Protein AF-A0A5S9NGP2-F1 (afdb_monomer_lite)

Secondary structure (DSSP, 8-state):
-HHHHHHHHTT-TT--EEEEE--EEEESSS-EEEE--EEEEES-TTS--TTHHHHHHHHHHHHHHHHHHHHTTTT-TT--------EEEEETTEEEEEPPPP-SS--TTTTT----BT---GGG-----EEEEE--HHHHHHHHTTSTT-GGGS-HHHHHHHHHHHHHT-BTTB-EEEEE--HHHHHHHHHH-TT--HHHHHHHHHHHHHHHHHHHHHHH-EE--TT----SEEEEEEEEEEETBGGG-EEEEEEEETTEEEEEEEEEE--HHHHHHHHHHHHHHHT---EEEEEEEEEE--

Foldseek 3Di:
DVVVLVVVVVPDPPDQWDWDWDWAWADLPPDTDTDTDIDIGGNHPPDDPPCSVVVVVVSVVVVVVVVVCVVVCVVDPPPDDDHDAWDWDDDPNDIDTDAGDDDDDPDPVVPPARAFPPDDPLVRQPQQEAEDEDEDPVQLVVVCVVQVPDPCSPDPVSVVVVVVVQQVPAALRYGYFYAYDHPVQLVVQCVVPVVDDHCRSVRVSRVVVLVVQLVLQLVQEEEDDPPDDDDQKAKEKEWEAAHRHQQQIFMWIFIDHRHDTHTRDGRDRAGDSSRSSSRSRVCNRVVHRYYYYYYDCPRHDD

pLDDT: mean 88.54, std 9.36, range [57.03, 98.5]

Structure (mmCIF, N/CA/C/O backbone):
data_AF-A0A5S9NGP2-F1
#
_entry.id   AF-A0A5S9NGP2-F1
#
loop_
_atom_site.group_PDB
_atom_site.id
_atom_site.type_symbol
_atom_site.label_atom_id
_atom_site.label_alt_id
_atom_site.label_comp_id
_atom_site.label_asym_id
_atom_site.label_entity_id
_atom_site.label_seq_id
_atom_site.pdbx_PDB_ins_code
_atom_site.Cartn_x
_atom_site.Cartn_y
_atom_site.Cartn_z
_atom_site.occupancy
_atom_site.B_iso_or_equiv
_atom_site.auth_seq_id
_atom_site.auth_comp_id
_atom_site.auth_asym_id
_atom_site.auth_atom_id
_atom_site.pdbx_PDB_model_num
ATOM 1 N N . MET A 1 1 ? -24.610 -4.273 27.466 1.00 69.56 1 MET A N 1
ATOM 2 C CA . MET A 1 1 ? -24.672 -5.400 28.427 1.00 69.56 1 MET A CA 1
ATOM 3 C C . MET A 1 1 ? -25.475 -6.585 27.892 1.00 69.56 1 MET A C 1
ATOM 5 O O . MET A 1 1 ? -25.270 -7.700 28.353 1.00 69.56 1 MET A O 1
ATOM 9 N N . ASP A 1 2 ? -26.289 -6.385 26.853 1.00 73.06 2 ASP A N 1
ATOM 10 C CA . ASP A 1 2 ? -27.178 -7.390 26.246 1.00 73.06 2 ASP A CA 1
ATOM 11 C C . ASP A 1 2 ? -26.496 -8.698 25.844 1.00 73.06 2 ASP A C 1
ATOM 13 O O . ASP A 1 2 ? -27.080 -9.768 25.977 1.00 73.06 2 ASP A O 1
ATOM 17 N N . HIS A 1 3 ? -25.239 -8.643 25.389 1.00 76.69 3 HIS A N 1
ATOM 18 C CA . HIS A 1 3 ? -24.506 -9.857 25.034 1.00 76.69 3 HIS A CA 1
ATOM 19 C C . HIS A 1 3 ? -24.233 -10.763 26.247 1.00 76.69 3 HIS A C 1
ATOM 21 O O . HIS A 1 3 ? -24.219 -11.980 26.082 1.00 76.69 3 HIS A O 1
ATOM 27 N N . VAL A 1 4 ? -24.021 -10.182 27.435 1.00 79.81 4 VAL A N 1
ATOM 28 C CA . VAL A 1 4 ? -23.771 -10.913 28.687 1.00 79.81 4 VAL A CA 1
ATOM 29 C C . VAL A 1 4 ? -25.078 -11.529 29.178 1.00 79.81 4 VAL A C 1
ATOM 31 O O . VAL A 1 4 ? -25.131 -12.733 29.412 1.00 79.81 4 VAL A O 1
ATOM 34 N N . ALA A 1 5 ? -26.153 -10.732 29.211 1.00 83.94 5 ALA A N 1
ATOM 35 C CA . ALA A 1 5 ? -27.491 -11.198 29.575 1.00 83.94 5 ALA A CA 1
ATOM 36 C C . ALA A 1 5 ? -27.959 -12.354 28.680 1.00 83.94 5 ALA A C 1
ATOM 38 O O . ALA A 1 5 ? -28.431 -13.376 29.164 1.00 83.94 5 ALA A O 1
ATOM 39 N N . ARG A 1 6 ? -27.778 -12.218 27.360 1.00 84.56 6 ARG A N 1
ATOM 40 C CA . ARG A 1 6 ? -28.145 -13.253 26.386 1.00 84.56 6 ARG A CA 1
ATOM 41 C C . ARG A 1 6 ? -27.362 -14.549 26.583 1.00 84.56 6 ARG A C 1
ATOM 43 O O . ARG A 1 6 ? -27.911 -15.611 26.339 1.00 84.56 6 ARG A O 1
ATOM 50 N N . ARG A 1 7 ? -26.088 -14.477 26.986 1.00 84.12 7 ARG A N 1
ATOM 51 C CA . ARG A 1 7 ? -25.295 -15.683 27.259 1.00 84.12 7 ARG A CA 1
ATOM 52 C C . ARG A 1 7 ? -25.790 -16.409 28.504 1.00 84.12 7 ARG A C 1
ATOM 54 O O . ARG A 1 7 ? -26.006 -17.604 28.407 1.00 84.12 7 ARG A O 1
ATOM 61 N N . ALA A 1 8 ? -26.024 -15.702 29.609 1.00 85.00 8 ALA A N 1
ATOM 62 C CA . ALA A 1 8 ? -26.520 -16.335 30.833 1.00 85.00 8 ALA A CA 1
ATOM 63 C C . ALA A 1 8 ? -27.919 -16.940 30.657 1.00 85.00 8 ALA A C 1
ATOM 65 O O . ALA A 1 8 ? -28.133 -18.078 31.051 1.00 85.00 8 ALA A O 1
ATOM 66 N N . ARG A 1 9 ? -28.828 -16.239 29.960 1.00 84.12 9 ARG A N 1
ATOM 67 C CA . ARG A 1 9 ? -30.159 -16.775 29.612 1.00 84.12 9 ARG A CA 1
ATOM 68 C C . ARG A 1 9 ? -30.114 -18.042 28.753 1.00 84.12 9 ARG A C 1
ATOM 70 O O . ARG A 1 9 ? -31.086 -18.778 28.719 1.00 84.12 9 ARG A O 1
ATOM 77 N N . ASN A 1 10 ? -29.022 -18.263 28.025 1.00 85.06 10 ASN A N 1
ATOM 78 C CA . ASN A 1 10 ? -28.841 -19.447 27.188 1.00 85.06 10 ASN A CA 1
ATOM 79 C C . ASN A 1 10 ? -28.073 -20.574 27.903 1.00 85.06 10 ASN A C 1
ATOM 81 O O . ASN A 1 10 ? -27.880 -21.622 27.293 1.00 85.06 10 ASN A O 1
ATOM 85 N N . ASP A 1 11 ? -27.585 -20.343 29.125 1.00 82.81 11 ASP A N 1
ATOM 86 C CA . ASP A 1 11 ? -26.758 -21.289 29.882 1.00 82.81 11 ASP A CA 1
ATOM 87 C C . ASP A 1 11 ? -27.606 -22.071 30.897 1.00 82.81 11 ASP A C 1
ATOM 89 O O . ASP A 1 11 ? -27.679 -23.296 30.829 1.00 82.81 11 ASP A O 1
ATOM 93 N N . THR A 1 12 ? -28.302 -21.369 31.799 1.00 77.75 12 THR A N 1
ATOM 94 C CA . THR A 1 12 ? -29.162 -21.971 32.833 1.00 77.75 12 THR A CA 1
ATOM 95 C C . THR A 1 12 ? -30.195 -20.972 33.377 1.00 77.75 12 THR A C 1
ATOM 97 O O . THR A 1 12 ? -29.937 -19.768 33.415 1.00 77.75 12 THR A O 1
ATOM 100 N N . ASP A 1 13 ? -31.336 -21.482 33.858 1.00 83.06 13 ASP A N 1
ATOM 101 C CA . ASP A 1 13 ? -32.397 -20.714 34.542 1.00 83.06 13 ASP A CA 1
ATOM 102 C C . ASP A 1 13 ? -32.066 -20.404 36.024 1.00 83.06 13 ASP A C 1
ATOM 104 O O . ASP A 1 13 ? -32.822 -19.725 36.730 1.00 83.06 13 ASP A O 1
ATOM 108 N N . GLU A 1 14 ? -30.936 -20.915 36.521 1.00 87.62 14 GLU A N 1
ATOM 109 C CA . GLU A 1 14 ? -30.470 -20.711 37.900 1.00 87.62 14 GLU A CA 1
ATOM 110 C C . GLU A 1 14 ? -29.700 -19.394 38.098 1.00 87.62 14 GLU A C 1
ATOM 112 O O . GLU A 1 14 ? -29.445 -18.993 39.232 1.00 87.62 14 GLU A O 1
ATOM 117 N N . ILE A 1 15 ? -29.316 -18.699 37.022 1.00 87.38 15 ILE A N 1
ATOM 118 C CA . ILE A 1 15 ? -28.613 -17.414 37.127 1.00 87.38 15 ILE A CA 1
ATOM 119 C C . ILE A 1 15 ? -29.639 -16.291 37.283 1.00 87.38 15 ILE A C 1
ATOM 121 O O . ILE A 1 15 ? -30.221 -15.828 36.306 1.00 87.38 15 ILE A O 1
ATOM 125 N N . ASP A 1 16 ? -29.809 -15.800 38.509 1.00 89.00 16 ASP A N 1
ATOM 126 C CA . ASP A 1 16 ? -30.755 -14.720 38.827 1.00 89.00 16 ASP A CA 1
ATOM 127 C C . ASP A 1 16 ? -30.300 -13.347 38.308 1.00 89.00 16 ASP A C 1
ATOM 129 O O . ASP A 1 16 ? -31.094 -12.532 37.823 1.00 89.0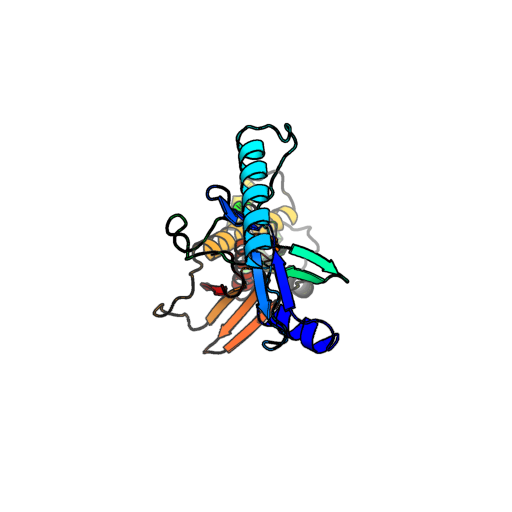0 16 ASP A O 1
ATOM 133 N N . ALA A 1 17 ? -28.994 -13.087 38.369 1.00 89.56 17 ALA A N 1
ATOM 134 C CA . ALA A 1 17 ? -28.400 -11.842 37.914 1.00 89.56 17 ALA A CA 1
ATOM 135 C C . ALA A 1 17 ? -26.898 -11.970 37.643 1.00 89.56 17 ALA A C 1
ATOM 137 O O . ALA A 1 17 ? -26.236 -12.908 38.082 1.00 89.56 17 ALA A O 1
ATOM 138 N N . ILE A 1 18 ? -26.346 -10.980 36.941 1.00 89.31 18 ILE A N 1
ATOM 139 C CA . ILE A 1 18 ? -24.926 -10.913 36.597 1.00 89.31 18 ILE A CA 1
ATOM 140 C C . ILE A 1 18 ? -24.354 -9.587 37.080 1.00 89.31 18 ILE A C 1
ATOM 142 O O . ILE A 1 18 ? -24.885 -8.517 36.776 1.00 89.31 18 ILE A O 1
ATOM 146 N N . VAL A 1 19 ? -23.218 -9.654 37.771 1.00 89.12 19 VAL A N 1
ATOM 147 C CA . VAL A 1 19 ? -22.392 -8.482 38.066 1.00 89.12 19 VAL A CA 1
ATOM 148 C C . VAL A 1 19 ? -21.207 -8.467 37.110 1.00 89.12 19 VAL A C 1
ATOM 150 O O . VAL A 1 19 ? -20.408 -9.399 37.074 1.00 89.12 19 VAL A O 1
ATOM 153 N N . VAL A 1 20 ? -21.088 -7.397 36.331 1.00 85.25 20 VAL A N 1
ATOM 154 C CA . VAL A 1 20 ? -19.971 -7.181 35.408 1.00 85.25 20 VAL A CA 1
ATOM 155 C C . VAL A 1 20 ? -19.090 -6.086 35.984 1.00 85.25 20 VAL A C 1
ATOM 157 O O . VAL A 1 20 ? -19.472 -4.914 35.974 1.00 85.25 20 VAL A O 1
ATOM 160 N N . ALA A 1 21 ? -17.917 -6.476 36.478 1.00 82.50 21 ALA A N 1
ATOM 161 C CA . ALA A 1 21 ? -16.898 -5.574 36.997 1.00 82.50 21 ALA A CA 1
ATOM 162 C C . ALA A 1 21 ? -15.604 -5.707 36.194 1.00 82.50 21 ALA A C 1
ATOM 164 O O . ALA A 1 21 ? -15.301 -6.776 35.661 1.00 82.50 21 ALA A O 1
ATOM 165 N N . GLY A 1 22 ? -14.818 -4.640 36.118 1.00 74.75 22 GLY A N 1
ATOM 166 C CA . GLY A 1 22 ? -13.511 -4.738 35.488 1.00 74.75 22 GLY A CA 1
ATOM 167 C C . GLY A 1 22 ? -12.716 -3.455 35.527 1.00 74.75 22 GLY A C 1
ATOM 168 O O . GLY A 1 22 ? -13.234 -2.388 35.840 1.00 74.75 22 GLY A O 1
ATOM 169 N N . CYS A 1 23 ? -11.444 -3.595 35.185 1.00 74.00 23 CYS A N 1
ATOM 170 C CA . CYS A 1 23 ? -10.581 -2.482 34.862 1.00 74.00 23 CYS A CA 1
ATOM 171 C C . CYS A 1 23 ? -10.621 -2.235 33.366 1.00 74.00 23 CYS A C 1
ATOM 173 O O . CYS A 1 23 ? -10.338 -3.150 32.593 1.00 74.00 23 CYS A O 1
ATOM 175 N N . TYR A 1 24 ? -10.884 -1.006 32.956 1.00 70.69 24 TYR A N 1
ATOM 176 C CA . TYR A 1 24 ? -10.638 -0.588 31.592 1.00 70.69 24 TYR A CA 1
ATOM 177 C C . TYR A 1 24 ? -9.631 0.545 31.609 1.00 70.69 24 TYR A C 1
ATOM 179 O O . TYR A 1 24 ? -9.933 1.641 32.081 1.00 70.69 24 TYR A O 1
ATOM 187 N N . LEU A 1 25 ? -8.427 0.264 31.118 1.00 71.75 25 LEU A N 1
ATOM 188 C CA . LEU A 1 25 ? -7.476 1.305 30.782 1.00 71.75 25 LEU A CA 1
ATOM 189 C C . LEU A 1 25 ? -7.559 1.537 29.282 1.00 71.75 25 LEU A C 1
ATOM 191 O O . LEU A 1 25 ? -7.242 0.643 28.514 1.00 71.75 25 LEU A O 1
ATOM 195 N N . HIS A 1 26 ? -7.985 2.715 28.859 1.00 69.81 26 HIS A N 1
ATOM 196 C CA . HIS A 1 26 ? -7.849 3.157 27.478 1.00 69.81 26 HIS A CA 1
ATOM 197 C C . HIS A 1 26 ? -6.716 4.160 27.417 1.00 69.81 26 HIS A C 1
ATOM 199 O O . HIS A 1 26 ? -6.687 5.062 28.253 1.00 69.81 26 HIS A O 1
ATOM 205 N N . GLY A 1 27 ? -5.836 4.053 26.431 1.00 67.25 27 GLY A N 1
ATOM 206 C CA . GLY A 1 27 ? -4.819 5.069 26.234 1.00 67.25 27 GLY A CA 1
ATOM 207 C C . GLY A 1 27 ? -4.370 5.157 24.791 1.00 67.25 27 GLY A C 1
ATOM 208 O O . GLY A 1 27 ? -4.297 4.149 24.094 1.00 67.25 27 GLY A O 1
ATOM 209 N N . ASP A 1 28 ? -4.079 6.377 24.361 1.00 61.88 28 ASP A N 1
ATOM 210 C CA . ASP A 1 28 ? -3.544 6.706 23.037 1.00 61.88 28 ASP A CA 1
ATOM 211 C C . ASP A 1 28 ? -2.144 7.341 23.123 1.00 61.88 28 ASP A C 1
ATOM 213 O O . ASP A 1 28 ? -1.691 8.031 22.210 1.00 61.88 28 ASP A O 1
ATOM 217 N N . GLY A 1 29 ? -1.458 7.091 24.241 1.00 64.44 29 GLY A N 1
ATOM 218 C CA . GLY A 1 29 ? -0.127 7.600 24.561 1.00 64.44 29 GLY A CA 1
ATOM 219 C C . GLY A 1 29 ? -0.142 8.819 25.483 1.00 64.44 29 GLY A C 1
ATOM 220 O O . GLY A 1 29 ? 0.686 8.873 26.390 1.00 64.44 29 GLY A O 1
ATOM 221 N N . PHE A 1 30 ? -1.081 9.757 25.303 1.00 58.53 30 PHE A N 1
ATOM 222 C CA . PHE A 1 30 ? -1.140 10.996 26.098 1.00 58.53 30 PHE A CA 1
ATOM 223 C C . PHE A 1 30 ? -2.337 11.049 27.044 1.00 58.53 30 PHE A C 1
ATOM 225 O O . PHE A 1 30 ? -2.171 11.479 28.185 1.00 58.53 30 PHE A O 1
ATOM 232 N N . ASP A 1 31 ? -3.508 10.578 26.612 1.00 57.03 31 ASP A N 1
ATOM 233 C CA . ASP A 1 31 ? -4.685 10.499 27.471 1.00 57.03 31 ASP A CA 1
ATOM 234 C C . ASP A 1 31 ? -4.866 9.078 27.984 1.00 57.03 31 ASP A C 1
ATOM 236 O O . ASP A 1 31 ? -4.700 8.097 27.261 1.00 57.03 31 ASP A O 1
ATOM 240 N N . THR A 1 32 ? -5.210 8.966 29.264 1.00 64.38 32 THR A N 1
ATOM 241 C CA . THR A 1 32 ? -5.491 7.687 29.910 1.00 64.38 32 THR A CA 1
ATOM 242 C C . THR A 1 32 ? -6.857 7.746 30.575 1.00 64.38 32 THR A C 1
ATOM 244 O O . THR A 1 32 ? -7.050 8.452 31.563 1.00 64.38 32 THR A O 1
ATOM 247 N N . PHE A 1 33 ? -7.805 6.960 30.068 1.00 64.12 33 PHE A N 1
ATOM 248 C CA . PHE A 1 33 ? -9.078 6.725 30.741 1.00 64.12 33 PHE A CA 1
ATOM 249 C C . PHE A 1 33 ? -8.967 5.450 31.564 1.00 64.12 33 PHE A C 1
ATOM 251 O O . PHE A 1 33 ? -8.885 4.355 31.012 1.00 64.12 33 PHE A O 1
ATOM 258 N N . ALA A 1 34 ? -8.975 5.590 32.887 1.00 70.88 34 ALA A N 1
ATOM 259 C CA . ALA A 1 34 ? -9.078 4.469 33.810 1.00 70.88 34 ALA A CA 1
ATOM 260 C C . ALA A 1 34 ? -10.510 4.395 34.346 1.00 70.88 34 ALA A C 1
ATOM 262 O O . ALA A 1 34 ? -10.919 5.215 35.164 1.00 70.88 34 ALA A O 1
ATOM 263 N N . LEU A 1 35 ? -11.268 3.406 33.886 1.00 71.38 35 LEU A N 1
ATOM 264 C CA . LEU A 1 35 ? -12.617 3.135 34.365 1.00 71.38 35 LEU A CA 1
ATOM 265 C C . LEU A 1 35 ? -12.610 1.833 35.163 1.00 71.38 35 LEU A C 1
ATOM 267 O O . LEU A 1 35 ? -12.013 0.843 34.744 1.00 71.38 35 LEU A O 1
ATOM 271 N N . TRP A 1 36 ? -13.315 1.829 36.291 1.00 81.19 36 TRP A N 1
ATOM 272 C CA . TRP A 1 36 ? -13.527 0.638 37.114 1.00 81.19 36 TRP A CA 1
ATOM 273 C C . TRP A 1 36 ? -15.021 0.339 37.282 1.00 81.19 36 TRP A C 1
ATOM 275 O O . TRP A 1 36 ? -15.516 0.297 38.412 1.00 81.19 36 TRP A O 1
ATOM 285 N N . PRO A 1 37 ? -15.787 0.212 36.181 1.00 81.62 37 PRO A N 1
ATOM 286 C CA . PRO A 1 37 ? -17.226 0.058 36.275 1.00 81.62 37 PRO A CA 1
ATOM 287 C C . PRO A 1 37 ? -17.572 -1.254 36.976 1.00 81.62 37 PRO A C 1
ATOM 289 O O . PRO A 1 37 ? -16.936 -2.281 36.746 1.00 81.62 37 PRO A O 1
ATOM 292 N N . ILE A 1 38 ? -18.623 -1.208 37.785 1.00 88.81 38 ILE A N 1
ATOM 293 C CA . ILE A 1 38 ? -19.320 -2.379 38.301 1.00 88.81 38 ILE A CA 1
ATOM 294 C C . ILE A 1 38 ? -20.799 -2.190 37.987 1.00 88.81 38 ILE A C 1
ATOM 296 O O . ILE A 1 38 ? -21.429 -1.226 38.422 1.00 88.81 38 ILE A O 1
ATOM 300 N N . ASN A 1 39 ? -21.323 -3.066 37.141 1.00 88.12 39 ASN A N 1
ATOM 301 C CA . ASN A 1 39 ? -22.678 -2.977 36.620 1.00 88.12 39 ASN A CA 1
ATOM 302 C C . ASN A 1 39 ? -23.468 -4.215 37.009 1.00 88.12 39 ASN A C 1
ATOM 304 O O . ASN A 1 39 ? -22.944 -5.328 36.976 1.00 88.12 39 ASN A O 1
ATOM 308 N N . TYR A 1 40 ? -24.739 -3.999 37.309 1.00 91.00 40 TYR A N 1
ATOM 309 C CA . TYR A 1 40 ? -25.707 -5.043 37.586 1.00 91.00 40 TYR A CA 1
ATOM 310 C C . TYR A 1 40 ? -26.582 -5.283 36.361 1.00 91.00 40 TYR A C 1
ATOM 312 O O . TYR A 1 40 ? -27.071 -4.333 35.747 1.00 91.00 40 TYR A O 1
ATOM 320 N N . VAL A 1 41 ? -26.771 -6.547 36.003 1.00 90.75 41 VAL A N 1
ATOM 321 C CA . VAL A 1 41 ? -27.643 -6.976 34.913 1.00 90.75 41 VAL A CA 1
ATOM 322 C C . VAL A 1 41 ? -28.612 -8.018 35.477 1.00 90.75 41 VAL A C 1
ATOM 324 O O . VAL A 1 41 ? -28.189 -9.155 35.701 1.00 90.75 41 VAL A O 1
ATOM 327 N N . PRO A 1 42 ? -29.885 -7.664 35.728 1.00 89.25 42 PRO A N 1
ATOM 328 C CA . PRO A 1 42 ? -30.874 -8.636 36.176 1.00 89.25 42 PRO A CA 1
ATOM 329 C C . PRO A 1 42 ? -31.209 -9.608 35.036 1.00 89.25 42 PRO A C 1
ATOM 331 O O . PRO A 1 42 ? -31.408 -9.191 33.890 1.00 89.25 42 PRO A O 1
ATOM 334 N N . ILE A 1 43 ? -31.259 -10.904 35.343 1.00 89.56 43 ILE A N 1
ATOM 335 C CA . ILE A 1 43 ? -31.773 -11.930 34.424 1.00 89.56 43 ILE A CA 1
ATOM 336 C C . ILE A 1 43 ? -33.230 -12.225 34.757 1.00 89.56 43 ILE A C 1
ATOM 338 O O . ILE A 1 43 ? -34.055 -12.231 33.841 1.00 89.56 43 ILE A O 1
ATOM 342 N N . HIS A 1 44 ? -33.515 -12.346 36.053 1.00 86.62 44 HIS A N 1
ATOM 343 C CA . HIS A 1 44 ? -34.834 -12.499 36.652 1.00 86.62 44 HIS A CA 1
ATOM 344 C C . HIS A 1 44 ? -35.142 -11.278 37.528 1.00 86.62 44 HIS A C 1
ATOM 346 O O . HIS A 1 44 ? -34.501 -11.063 38.557 1.00 86.62 44 HIS A O 1
ATOM 352 N N . GLU A 1 45 ? -36.103 -10.446 37.122 1.00 85.06 45 GLU A N 1
ATOM 353 C CA . GLU A 1 45 ? -36.460 -9.223 37.866 1.00 85.06 45 GLU A CA 1
ATOM 354 C C . GLU A 1 45 ? -37.134 -9.543 39.207 1.00 85.06 45 GLU A C 1
ATOM 356 O O . GLU A 1 45 ? -37.028 -8.782 40.168 1.00 85.06 45 GLU A O 1
ATOM 361 N N . GLU A 1 46 ? -37.779 -10.703 39.285 1.00 89.94 46 GLU A N 1
ATOM 362 C CA . GLU A 1 46 ? -38.447 -11.249 40.460 1.00 89.94 46 GLU A CA 1
ATOM 363 C C . GLU A 1 46 ? -37.484 -11.758 41.547 1.00 89.94 46 GLU A C 1
ATOM 365 O O . GLU A 1 46 ? -37.895 -11.923 42.696 1.00 89.94 46 GLU A O 1
ATOM 370 N N . ARG A 1 47 ? -36.206 -11.982 41.209 1.00 87.94 47 ARG A N 1
ATOM 371 C CA . ARG A 1 47 ? -35.155 -12.479 42.116 1.00 87.94 47 ARG A CA 1
ATOM 372 C C . ARG A 1 47 ? -33.944 -11.530 42.123 1.00 87.94 47 ARG A C 1
ATOM 374 O O . ARG A 1 47 ? -32.855 -11.914 41.701 1.00 87.94 47 ARG A O 1
ATOM 381 N N . PRO A 1 48 ? -34.097 -10.263 42.554 1.00 86.62 48 PRO A N 1
ATOM 382 C CA . PRO A 1 48 ? -33.013 -9.294 42.463 1.00 86.62 48 PRO A CA 1
ATOM 383 C C . PRO A 1 48 ? -31.911 -9.562 43.497 1.00 86.62 48 PRO A C 1
ATOM 385 O O . PRO A 1 48 ? -32.184 -9.908 44.645 1.00 86.62 48 PRO A O 1
ATOM 388 N N . PHE A 1 49 ? -30.658 -9.303 43.118 1.00 91.00 49 PHE A N 1
ATOM 389 C CA . PHE A 1 49 ? -29.534 -9.282 44.054 1.00 91.00 49 PHE A CA 1
ATOM 390 C C . PHE A 1 49 ? -29.566 -7.999 44.901 1.00 91.00 49 PHE A C 1
ATOM 392 O O . PHE A 1 49 ? -29.160 -6.924 44.449 1.00 91.00 49 PHE A O 1
ATOM 399 N N . LEU A 1 50 ? -30.072 -8.107 46.130 1.00 91.00 50 LEU A N 1
ATOM 400 C CA . LEU A 1 50 ? -30.356 -6.963 47.004 1.00 91.00 50 LEU A CA 1
ATOM 401 C C . LEU A 1 50 ? -29.086 -6.259 47.507 1.00 91.00 50 LEU A C 1
ATOM 403 O O . LEU A 1 50 ? -29.088 -5.049 47.729 1.00 91.00 50 LEU A O 1
ATOM 407 N N . GLU A 1 51 ? -27.979 -6.985 47.643 1.00 92.62 51 GLU A N 1
ATOM 408 C CA . GLU A 1 51 ? -26.713 -6.480 48.181 1.00 92.62 51 GLU A CA 1
ATOM 409 C C . GLU A 1 51 ? -25.822 -5.817 47.118 1.00 92.62 51 GLU A C 1
ATOM 411 O O . GLU A 1 51 ? -24.670 -5.468 47.400 1.00 92.62 51 GLU A O 1
ATOM 416 N N . PHE A 1 52 ? -26.328 -5.602 45.898 1.00 91.94 52 PHE A N 1
ATOM 417 C CA . PHE A 1 52 ? -25.537 -5.028 44.810 1.00 91.94 52 PHE A CA 1
ATOM 418 C C . PHE A 1 52 ? -24.920 -3.668 45.167 1.00 91.94 52 PHE A C 1
ATOM 420 O O . PHE A 1 52 ? -23.742 -3.440 44.892 1.00 91.94 52 PHE A O 1
ATOM 427 N N . GLU A 1 53 ? -25.663 -2.774 45.822 1.00 92.38 53 GLU A N 1
ATOM 428 C CA . GLU A 1 53 ? -25.129 -1.460 46.209 1.00 92.38 53 GLU A CA 1
ATOM 429 C C . GLU A 1 53 ? -24.023 -1.572 47.271 1.00 92.38 53 GLU A C 1
ATOM 431 O O . GLU A 1 53 ? -23.032 -0.836 47.234 1.00 92.38 53 GLU A O 1
ATOM 436 N N . THR A 1 54 ? -24.123 -2.548 48.178 1.00 93.88 54 THR A N 1
ATOM 437 C CA . THR A 1 54 ? -23.056 -2.853 49.140 1.00 93.88 54 THR A CA 1
ATOM 438 C C . THR A 1 54 ? -21.810 -3.373 48.425 1.00 93.88 54 THR A C 1
ATOM 440 O O . THR A 1 54 ? -20.705 -2.892 48.691 1.00 93.88 54 THR A O 1
ATOM 443 N N . LEU A 1 55 ? -21.978 -4.295 47.471 1.00 92.12 55 LEU A N 1
ATOM 444 C CA . LEU A 1 55 ? -20.889 -4.809 46.640 1.00 92.12 55 LEU A CA 1
ATOM 445 C C . LEU A 1 55 ? -20.220 -3.686 45.833 1.00 92.12 55 LEU A C 1
ATOM 447 O O . LEU A 1 55 ? -18.994 -3.580 45.815 1.00 92.12 55 LEU A O 1
ATOM 451 N N . LYS A 1 56 ? -21.012 -2.810 45.210 1.00 91.12 56 LYS A N 1
ATOM 452 C CA . LYS A 1 56 ? -20.537 -1.651 44.447 1.00 91.12 56 LYS A CA 1
ATOM 453 C C . LYS A 1 56 ? -19.739 -0.679 45.312 1.00 91.12 56 LYS A C 1
ATOM 455 O O . LYS A 1 56 ? -18.680 -0.220 44.886 1.00 91.12 56 LYS A O 1
ATOM 460 N N . SER A 1 57 ? -20.190 -0.411 46.537 1.00 91.56 57 SER A N 1
ATOM 461 C CA . SER A 1 57 ? -19.443 0.409 47.499 1.00 91.56 57 SER A CA 1
ATOM 462 C C . SER A 1 57 ? -18.103 -0.230 47.885 1.00 91.56 57 SER A C 1
ATOM 464 O O . SER A 1 57 ? -17.077 0.453 47.917 1.00 91.56 57 SER A O 1
ATOM 466 N N . ALA A 1 58 ? -18.086 -1.541 48.143 1.00 91.44 58 ALA A N 1
ATOM 467 C CA . ALA A 1 58 ? -16.861 -2.272 48.466 1.00 91.44 58 ALA A CA 1
ATOM 468 C C . ALA A 1 58 ? -15.866 -2.277 47.293 1.00 91.44 58 ALA A C 1
ATOM 470 O O . ALA A 1 58 ? -14.674 -2.041 47.499 1.00 91.44 58 ALA A O 1
ATOM 471 N N . TRP A 1 59 ? -16.357 -2.468 46.066 1.00 90.00 59 TRP A N 1
ATOM 472 C CA . TRP A 1 59 ? -15.559 -2.376 44.844 1.00 90.00 59 TRP A CA 1
ATOM 473 C C . TRP A 1 59 ? -14.956 -0.983 44.649 1.00 90.00 59 TRP A C 1
ATOM 475 O O . TRP A 1 59 ? -13.765 -0.876 44.371 1.00 90.00 59 TRP A O 1
ATOM 485 N N . GLY A 1 60 ? -15.739 0.080 44.860 1.00 87.69 60 GLY A N 1
ATOM 486 C CA . GLY A 1 60 ? -15.244 1.459 44.789 1.00 87.69 60 GLY A CA 1
ATOM 487 C C . GLY A 1 60 ? -14.085 1.705 45.757 1.00 87.69 60 GLY A C 1
ATOM 488 O O . GLY A 1 60 ? -13.020 2.150 45.342 1.00 87.69 60 GLY A O 1
ATOM 489 N N . LYS A 1 61 ? -14.237 1.294 47.023 1.00 90.12 61 LYS A N 1
ATOM 490 C CA . LYS A 1 61 ? -13.163 1.397 48.031 1.00 90.12 61 LYS A CA 1
ATOM 491 C C . LYS A 1 61 ? -11.906 0.622 47.630 1.00 90.12 61 LYS A C 1
ATOM 493 O O . LYS A 1 61 ? -10.794 1.101 47.846 1.00 90.12 61 LYS A O 1
ATOM 498 N N . LEU A 1 62 ? -12.075 -0.578 47.069 1.00 87.69 62 LEU A N 1
ATOM 499 C CA . LEU A 1 62 ? -10.968 -1.401 46.584 1.00 87.69 62 LEU A CA 1
ATOM 500 C C . LEU A 1 62 ? -10.230 -0.714 45.424 1.00 87.69 62 LEU A C 1
ATOM 502 O O . LEU A 1 62 ? -9.000 -0.635 45.445 1.00 87.69 62 LEU A O 1
ATOM 506 N N . ALA A 1 63 ? -10.976 -0.205 44.442 1.00 85.44 63 ALA A N 1
ATOM 507 C CA . ALA A 1 63 ? -10.435 0.482 43.275 1.00 85.44 63 ALA A CA 1
ATOM 508 C C . ALA A 1 63 ? -9.691 1.770 43.666 1.00 85.44 63 ALA A C 1
ATOM 510 O O . ALA A 1 63 ? -8.561 1.973 43.221 1.00 85.44 63 ALA A O 1
ATOM 511 N N . ASP A 1 64 ? -10.272 2.592 44.545 1.00 85.00 64 ASP A N 1
ATOM 512 C CA . ASP A 1 64 ? -9.672 3.845 45.024 1.00 85.00 64 ASP A CA 1
ATOM 513 C C . ASP A 1 64 ? -8.357 3.601 45.762 1.00 85.00 64 ASP A C 1
ATOM 515 O O . ASP A 1 64 ? -7.360 4.286 45.514 1.00 85.00 64 ASP A O 1
ATOM 519 N N . ARG A 1 65 ? -8.330 2.593 46.643 1.00 87.44 65 ARG A N 1
ATOM 520 C CA . ARG A 1 65 ? -7.113 2.209 47.360 1.00 87.44 65 ARG A CA 1
ATOM 521 C C . ARG A 1 65 ? -6.013 1.811 46.380 1.00 87.44 65 ARG A C 1
ATOM 523 O O . ARG A 1 65 ? -4.934 2.394 46.422 1.00 87.44 65 ARG A O 1
ATOM 530 N N . HIS A 1 66 ? -6.292 0.882 45.467 1.00 83.06 66 HIS A N 1
ATOM 531 C CA . HIS A 1 66 ? -5.277 0.409 44.524 1.00 83.06 66 HIS A CA 1
ATOM 532 C C . HIS A 1 66 ? -4.798 1.494 43.559 1.00 83.06 66 HIS A C 1
ATOM 534 O O . HIS A 1 66 ? -3.605 1.570 43.276 1.00 83.06 66 HIS A O 1
ATOM 540 N N . MET A 1 67 ? -5.685 2.370 43.082 1.00 78.06 67 MET A N 1
ATOM 541 C CA . MET A 1 67 ? -5.271 3.507 42.255 1.00 78.06 67 MET A CA 1
ATOM 542 C C . MET A 1 67 ? -4.415 4.502 43.045 1.00 78.06 67 MET A C 1
ATOM 544 O O . MET A 1 67 ? -3.450 5.031 42.499 1.00 78.06 67 MET A O 1
ATOM 548 N N . THR A 1 68 ? -4.721 4.724 44.326 1.00 82.12 68 THR A N 1
ATOM 549 C CA . THR A 1 68 ? -3.916 5.584 45.205 1.00 82.12 68 THR A CA 1
ATOM 550 C C . THR A 1 68 ? -2.511 5.016 45.393 1.00 82.12 68 THR A C 1
ATOM 552 O O . THR A 1 68 ? -1.535 5.734 45.189 1.00 82.12 68 THR A O 1
ATOM 555 N N . GLU A 1 69 ? -2.402 3.730 45.730 1.00 84.50 69 GLU A N 1
ATOM 556 C CA . GLU A 1 69 ? -1.121 3.020 45.853 1.00 84.50 69 GLU A CA 1
ATOM 557 C C . GLU A 1 69 ? -0.328 3.089 44.535 1.00 84.50 69 GLU A C 1
ATOM 559 O O . GLU A 1 69 ? 0.872 3.362 44.536 1.00 84.50 69 GLU A O 1
ATOM 564 N N . PHE A 1 70 ? -0.995 2.886 43.393 1.00 76.56 70 PHE A N 1
ATOM 565 C CA . PHE A 1 70 ? -0.364 2.918 42.071 1.00 76.56 70 PHE A CA 1
ATOM 566 C C . PHE A 1 70 ? 0.214 4.301 41.748 1.00 76.56 70 PHE A C 1
ATOM 568 O O . PHE A 1 70 ? 1.378 4.406 41.370 1.00 76.56 70 PHE A O 1
ATOM 575 N N . VAL A 1 71 ? -0.558 5.372 41.963 1.00 75.38 71 VAL A N 1
ATOM 576 C CA . VAL A 1 71 ? -0.105 6.762 41.752 1.00 75.38 71 VAL A CA 1
ATOM 577 C C . VAL A 1 71 ? 1.042 7.134 42.695 1.00 75.38 71 VAL A C 1
ATOM 579 O O . VAL A 1 71 ? 1.926 7.900 42.318 1.00 75.38 71 VAL A O 1
ATOM 582 N N . ARG A 1 72 ? 1.060 6.577 43.909 1.00 82.00 72 ARG A N 1
ATOM 583 C CA . ARG A 1 72 ? 2.145 6.772 44.881 1.00 82.00 72 ARG A CA 1
ATOM 584 C C . ARG A 1 72 ? 3.387 5.921 44.601 1.00 82.00 72 ARG A C 1
ATOM 586 O O . ARG A 1 72 ? 4.383 6.077 45.301 1.00 82.00 72 ARG A O 1
ATOM 593 N N . GLY A 1 73 ? 3.353 5.048 43.590 1.00 78.88 73 GLY A N 1
ATOM 594 C CA . GLY A 1 73 ? 4.462 4.153 43.250 1.00 78.88 73 GLY A CA 1
ATOM 595 C C . GLY A 1 73 ? 4.633 2.976 44.217 1.00 78.88 73 GLY A C 1
ATOM 596 O O . GLY A 1 73 ? 5.680 2.332 44.225 1.00 78.88 73 GLY A O 1
ATOM 597 N N . GLU A 1 74 ? 3.617 2.671 45.026 1.00 85.00 74 GLU A N 1
ATOM 598 C CA . GLU A 1 74 ? 3.664 1.632 46.065 1.00 85.00 74 GLU A CA 1
ATOM 599 C C . GLU A 1 74 ? 3.552 0.206 45.484 1.00 85.00 74 GLU A C 1
ATOM 601 O O . GLU A 1 74 ? 3.909 -0.760 46.152 1.00 85.00 74 GLU A O 1
ATOM 606 N N . HIS A 1 75 ? 3.136 0.059 44.217 1.00 74.19 75 HIS A N 1
ATOM 607 C CA . HIS A 1 75 ? 3.070 -1.235 43.507 1.00 74.19 75 HIS A CA 1
ATOM 608 C C . HIS A 1 75 ? 4.429 -1.719 42.963 1.00 74.19 75 HIS A C 1
ATOM 610 O O . HIS A 1 75 ? 4.522 -2.793 42.367 1.00 74.19 75 HIS A O 1
ATOM 616 N N . GLY A 1 76 ? 5.498 -0.954 43.190 1.00 74.50 76 GLY A N 1
ATOM 617 C CA . GLY A 1 76 ? 6.844 -1.279 42.732 1.00 74.50 76 GLY A CA 1
ATOM 618 C C . GLY A 1 76 ? 7.133 -0.829 41.292 1.00 74.50 76 GLY A C 1
ATOM 619 O O . GLY A 1 76 ? 6.237 -0.425 40.551 1.00 74.50 76 GLY A O 1
ATOM 620 N N . PRO A 1 77 ? 8.406 -0.891 40.869 1.00 71.81 77 PRO A N 1
ATOM 621 C CA . PRO A 1 77 ? 8.871 -0.295 39.613 1.00 71.81 77 PRO A CA 1
ATOM 622 C C . PRO A 1 77 ? 8.365 -1.015 38.356 1.00 71.81 77 PRO A C 1
ATOM 624 O O . PRO A 1 77 ? 8.432 -0.463 37.264 1.00 71.81 77 PRO A O 1
ATOM 627 N N . THR A 1 78 ? 7.877 -2.248 38.496 1.00 66.56 78 THR A N 1
ATOM 628 C CA . THR A 1 78 ? 7.345 -3.065 37.395 1.00 66.56 78 THR A CA 1
ATOM 629 C C . THR A 1 78 ? 5.826 -2.996 37.287 1.00 66.56 78 THR A C 1
ATOM 631 O O . THR A 1 78 ? 5.250 -3.663 36.429 1.00 66.56 78 THR A O 1
ATOM 634 N N . ALA A 1 79 ? 5.160 -2.227 38.151 1.00 64.19 79 ALA A N 1
ATOM 635 C CA . ALA A 1 79 ? 3.727 -2.019 38.069 1.00 64.19 79 ALA A CA 1
ATOM 636 C C . ALA A 1 79 ? 3.404 -1.148 36.855 1.00 64.19 79 ALA A C 1
ATOM 638 O O . ALA A 1 79 ? 3.402 0.079 36.918 1.00 64.19 79 ALA A O 1
ATOM 639 N N . ALA A 1 80 ? 3.137 -1.806 35.734 1.00 62.38 80 ALA A N 1
ATOM 640 C CA . ALA A 1 80 ? 2.657 -1.176 34.522 1.00 62.38 80 ALA A CA 1
ATOM 641 C C . ALA A 1 80 ? 1.190 -1.545 34.320 1.00 62.38 80 ALA A C 1
ATOM 643 O O . ALA A 1 80 ? 0.794 -2.706 34.424 1.00 62.38 80 ALA A O 1
ATOM 644 N N . LYS A 1 81 ? 0.375 -0.537 34.026 1.00 62.12 81 LYS A N 1
ATOM 645 C CA . LYS A 1 81 ? -0.990 -0.729 33.561 1.00 62.12 81 LYS A CA 1
ATOM 646 C C . LYS A 1 81 ? -0.966 -0.464 32.065 1.00 62.12 81 LYS A C 1
ATOM 648 O O . LYS A 1 81 ? -0.742 0.668 31.647 1.00 62.12 81 LYS A O 1
ATOM 653 N N . GLU A 1 82 ? -1.115 -1.513 31.272 1.00 64.69 82 GLU A N 1
ATOM 654 C CA . GLU A 1 82 ? -1.083 -1.381 29.819 1.00 64.69 82 GLU A CA 1
ATOM 655 C C . GLU A 1 82 ? -2.438 -0.888 29.319 1.00 64.69 82 GLU A C 1
ATOM 657 O O . GLU A 1 82 ? -3.495 -1.358 29.753 1.00 64.69 82 GLU A O 1
ATOM 662 N N . ALA A 1 83 ? -2.407 0.121 28.448 1.00 69.94 83 ALA A N 1
ATOM 663 C CA . ALA A 1 83 ? -3.600 0.576 27.755 1.00 69.94 83 ALA A CA 1
ATOM 664 C C . ALA A 1 83 ? -4.196 -0.590 26.963 1.00 69.94 83 ALA A C 1
ATOM 666 O O . ALA A 1 83 ? -3.469 -1.430 26.437 1.00 69.94 83 ALA A O 1
ATOM 667 N N . GLN A 1 84 ? -5.521 -0.642 26.856 1.00 74.00 84 GLN A N 1
ATOM 668 C CA . GLN A 1 84 ? -6.169 -1.625 26.016 1.00 74.00 84 GLN A CA 1
ATOM 669 C C . GLN A 1 84 ? -5.796 -1.339 24.565 1.00 74.00 84 GLN A C 1
ATOM 671 O O . GLN A 1 84 ? -6.180 -0.319 23.987 1.00 74.00 84 GLN A O 1
ATOM 676 N N . THR A 1 85 ? -5.049 -2.274 24.007 1.00 78.00 85 THR A N 1
ATOM 677 C CA . THR A 1 85 ? -4.649 -2.320 22.612 1.00 78.00 85 THR A CA 1
ATOM 678 C C . THR A 1 85 ? -5.533 -3.296 21.847 1.00 78.00 85 THR A C 1
ATOM 680 O O . THR A 1 85 ? -6.393 -3.986 22.412 1.00 78.00 85 THR A O 1
ATOM 683 N N . ASP A 1 86 ? -5.346 -3.337 20.532 1.00 85.00 86 ASP A N 1
ATOM 684 C CA . ASP A 1 86 ? -5.966 -4.364 19.708 1.00 85.00 86 ASP A CA 1
ATOM 685 C C . ASP A 1 86 ? -5.533 -5.758 20.166 1.00 85.00 86 ASP A C 1
ATOM 687 O O . ASP A 1 86 ? -4.357 -6.014 20.429 1.00 85.00 86 ASP A O 1
ATOM 691 N N . ILE A 1 87 ? -6.479 -6.696 20.186 1.00 85.69 87 ILE A N 1
ATOM 692 C CA . ILE A 1 87 ? -6.150 -8.110 20.356 1.00 85.69 87 ILE A CA 1
ATOM 693 C C . ILE A 1 87 ? -5.906 -8.682 18.965 1.00 85.69 87 ILE A C 1
ATOM 695 O O . ILE A 1 87 ? -6.837 -8.790 18.163 1.00 85.69 87 ILE A O 1
ATOM 699 N N . VAL A 1 88 ? -4.653 -9.047 18.699 1.00 89.88 88 VAL A N 1
ATOM 700 C CA . VAL A 1 88 ? -4.208 -9.610 17.423 1.00 89.88 88 VAL A CA 1
ATOM 701 C C . VAL A 1 88 ? -3.695 -11.024 17.649 1.00 89.88 88 VAL A C 1
ATOM 703 O O . VAL A 1 88 ? -2.863 -11.253 18.525 1.00 89.88 88 VAL A O 1
ATOM 706 N N . PHE A 1 89 ? -4.165 -11.976 16.849 1.00 89.12 89 PHE A N 1
ATOM 707 C CA . PHE A 1 89 ? -3.590 -13.318 16.807 1.00 89.12 89 PHE A CA 1
ATOM 708 C C . PHE A 1 89 ? -3.663 -13.907 15.400 1.00 89.12 89 PHE A C 1
ATOM 710 O O . PHE A 1 89 ? -4.528 -13.557 14.600 1.00 89.12 89 PHE A O 1
ATOM 717 N N . GLU A 1 90 ? -2.737 -14.811 15.103 1.00 90.12 90 GLU A N 1
ATOM 718 C CA . GLU A 1 90 ? -2.699 -15.565 13.852 1.00 90.12 90 GLU A CA 1
ATOM 719 C C . GLU A 1 90 ? -3.233 -16.975 14.102 1.00 90.12 90 GLU A C 1
ATOM 721 O O . GLU A 1 90 ? -2.810 -17.651 15.042 1.00 90.12 90 GLU A O 1
ATOM 726 N N . TRP A 1 91 ? -4.144 -17.436 13.253 1.00 90.00 91 TRP A N 1
ATOM 727 C CA . TRP A 1 91 ? -4.636 -18.811 13.270 1.00 90.00 91 TRP A CA 1
ATOM 728 C C . TRP A 1 91 ? -4.790 -19.321 11.838 1.00 90.00 91 TRP A C 1
ATOM 730 O O . TRP A 1 91 ? -5.468 -18.695 11.026 1.00 90.00 91 TRP A O 1
ATOM 740 N N . GLU A 1 92 ? -4.125 -20.437 11.516 1.00 91.69 92 GLU A N 1
ATOM 741 C CA . GLU A 1 92 ? -4.137 -21.054 10.175 1.00 91.69 92 GLU A CA 1
ATOM 742 C C . GLU A 1 92 ? -3.803 -20.070 9.031 1.00 91.69 92 GLU A C 1
ATOM 744 O O . GLU A 1 92 ? -4.409 -20.088 7.960 1.00 91.69 92 GLU A O 1
ATOM 749 N N . GLY A 1 93 ? -2.836 -19.175 9.265 1.00 84.00 93 GLY A N 1
ATOM 750 C CA . GLY A 1 93 ? -2.414 -18.166 8.285 1.00 84.00 93 GLY A CA 1
ATOM 751 C C . GLY A 1 93 ? -3.409 -17.017 8.085 1.00 84.00 93 GLY A C 1
ATOM 752 O O . GLY A 1 93 ? -3.300 -16.283 7.102 1.00 84.00 93 GLY A O 1
ATOM 753 N N . ARG A 1 94 ? -4.390 -16.870 8.983 1.00 86.94 94 ARG A N 1
ATOM 754 C CA . ARG A 1 94 ? -5.320 -15.740 9.028 1.00 86.94 94 ARG A CA 1
ATOM 755 C C . ARG A 1 94 ? -5.064 -14.898 10.268 1.00 86.94 94 ARG A C 1
ATOM 757 O O . ARG A 1 94 ? -5.092 -15.406 11.389 1.00 86.94 94 ARG A O 1
ATOM 764 N N . THR A 1 95 ? -4.938 -13.596 10.052 1.00 87.88 95 THR A N 1
ATOM 765 C CA . THR A 1 95 ? -4.845 -12.606 11.119 1.00 87.88 95 THR A CA 1
ATOM 766 C C . THR A 1 95 ? -6.240 -12.252 11.611 1.00 87.88 95 THR A C 1
ATOM 768 O O . THR A 1 95 ? -7.066 -11.736 10.856 1.00 87.88 95 THR A O 1
ATOM 771 N N . PHE A 1 96 ? -6.503 -12.493 12.887 1.00 89.69 96 PHE A N 1
ATOM 772 C CA . PHE A 1 96 ? -7.694 -12.013 13.568 1.00 89.69 96 PHE A CA 1
ATOM 773 C C . PHE A 1 96 ? -7.330 -10.772 14.361 1.00 89.69 96 PHE A C 1
ATOM 775 O O . PHE A 1 96 ? -6.410 -10.793 15.177 1.00 89.69 96 PHE A O 1
ATOM 782 N N . VAL A 1 97 ? -8.073 -9.697 14.119 1.00 89.69 97 VAL A N 1
ATOM 783 C CA . VAL A 1 97 ? -7.900 -8.430 14.820 1.00 89.69 97 VAL A CA 1
ATOM 784 C C . VAL A 1 97 ? -9.222 -8.077 15.470 1.00 89.69 97 VAL A C 1
ATOM 786 O O . VAL A 1 97 ? -10.245 -7.942 14.798 1.00 89.69 97 VAL A O 1
ATOM 789 N N . LYS A 1 98 ? -9.205 -7.934 16.791 1.00 88.88 98 LYS A N 1
ATOM 790 C CA . LYS A 1 98 ? -10.279 -7.297 17.542 1.00 88.88 98 LYS A CA 1
ATOM 791 C C . LYS A 1 98 ? -9.773 -5.918 17.959 1.00 88.88 98 LYS A C 1
ATOM 793 O O . LYS A 1 98 ? -9.001 -5.854 18.919 1.00 88.88 98 LYS A O 1
ATOM 798 N N . PRO A 1 99 ? -10.188 -4.845 17.258 1.00 86.50 99 PRO A N 1
ATOM 799 C CA . PRO A 1 99 ? -9.789 -3.498 17.622 1.00 86.50 99 PRO A CA 1
ATOM 800 C C . PRO A 1 99 ? -10.145 -3.182 19.075 1.00 86.50 99 PRO A C 1
ATOM 802 O O . PRO A 1 99 ? -11.165 -3.669 19.590 1.00 86.50 99 PRO A O 1
ATOM 805 N N . ALA A 1 100 ? -9.323 -2.365 19.728 1.00 81.88 100 ALA A N 1
ATOM 806 C CA . ALA A 1 100 ? -9.660 -1.804 21.033 1.00 81.88 100 ALA A CA 1
ATOM 807 C C . ALA A 1 100 ? -11.032 -1.110 20.963 1.00 81.88 100 ALA A C 1
ATOM 809 O O . ALA A 1 100 ? -11.371 -0.477 19.960 1.00 81.88 100 ALA A O 1
ATOM 810 N N . THR A 1 101 ? -11.853 -1.242 22.013 1.00 76.69 101 THR A N 1
ATOM 811 C CA . THR A 1 101 ? -13.196 -0.641 21.966 1.00 76.69 101 THR A CA 1
ATOM 812 C C . THR A 1 101 ? -13.046 0.885 22.013 1.00 76.69 101 THR A C 1
ATOM 814 O O . THR A 1 101 ? -12.391 1.389 22.932 1.00 76.69 101 THR A O 1
ATOM 817 N N . PRO A 1 102 ? -13.617 1.640 21.056 1.00 73.19 102 PRO A N 1
ATOM 818 C CA . PRO A 1 102 ? -13.543 3.094 21.096 1.00 73.19 102 PRO A CA 1
ATOM 819 C C . PRO A 1 102 ? -14.209 3.614 22.371 1.00 73.19 102 PRO A C 1
ATOM 821 O O . PRO A 1 102 ? -15.328 3.207 22.696 1.00 73.19 102 PRO A O 1
ATOM 824 N N . ILE A 1 103 ? -13.528 4.499 23.101 1.00 67.94 103 ILE A N 1
ATOM 825 C CA . ILE A 1 103 ? -14.091 5.176 24.272 1.00 67.94 103 ILE A CA 1
ATOM 826 C C . ILE A 1 103 ? -14.170 6.674 24.018 1.00 67.94 103 ILE A C 1
ATOM 828 O O . ILE A 1 103 ? -13.190 7.310 23.640 1.00 67.94 103 ILE A O 1
ATOM 832 N N . GLY A 1 104 ? -15.338 7.238 24.324 1.00 66.31 104 GLY A N 1
ATOM 833 C CA . GLY A 1 104 ? -15.581 8.671 24.245 1.00 66.31 104 GLY A CA 1
ATOM 834 C C . GLY A 1 104 ? -15.937 9.143 22.837 1.00 66.31 104 GLY A C 1
ATOM 835 O O . GLY A 1 104 ? -16.426 8.377 22.009 1.00 66.31 104 GLY A O 1
ATOM 836 N N . ALA A 1 105 ? -15.754 10.442 22.610 1.00 68.50 105 ALA A N 1
ATOM 837 C CA . ALA A 1 105 ? -15.944 11.078 21.311 1.00 68.50 105 ALA A CA 1
ATOM 838 C C . ALA A 1 105 ? -14.622 11.113 20.523 1.00 68.50 105 ALA A C 1
ATOM 840 O O . ALA A 1 105 ? -13.554 10.880 21.090 1.00 68.50 105 ALA A O 1
ATOM 841 N N . GLU A 1 106 ? -14.696 11.448 19.232 1.00 70.06 106 GLU A N 1
ATOM 842 C CA . GLU A 1 106 ? -13.514 11.670 18.388 1.00 70.06 106 GLU A CA 1
ATOM 843 C C . GLU A 1 106 ? -12.529 12.648 19.046 1.00 70.06 106 GLU A C 1
ATOM 845 O O . GLU A 1 106 ? -12.924 13.661 19.646 1.00 70.06 106 GLU A O 1
ATOM 850 N N . SER A 1 107 ? -11.232 12.347 18.938 1.00 68.88 107 SER A N 1
ATOM 851 C CA . SER A 1 107 ? -10.203 13.185 19.545 1.00 68.88 107 SER A CA 1
ATOM 852 C C . SER A 1 107 ? -10.122 14.537 18.840 1.00 68.88 107 SER A C 1
ATOM 854 O O . SER A 1 107 ? -9.665 14.649 17.705 1.00 68.88 107 SER A O 1
ATOM 856 N N . LYS A 1 108 ? -10.474 15.612 19.553 1.00 72.50 108 LYS A N 1
ATOM 857 C CA . LYS A 1 108 ? -10.274 16.986 19.058 1.00 72.50 108 LYS A CA 1
ATOM 858 C C . LYS A 1 108 ? -8.794 17.349 18.903 1.00 72.50 108 LYS A C 1
ATOM 860 O O . LYS A 1 108 ? -8.485 18.294 18.183 1.00 72.50 108 LYS A O 1
ATOM 865 N N . PHE A 1 109 ? -7.902 16.626 19.583 1.00 69.44 109 PHE A N 1
ATOM 866 C CA . PHE A 1 109 ? -6.460 16.859 19.539 1.00 69.44 109 PHE A CA 1
ATOM 867 C C . PHE A 1 109 ? -5.832 16.286 18.264 1.00 69.44 109 PHE A C 1
ATOM 869 O O . PHE A 1 109 ? -5.081 16.977 17.581 1.00 69.44 109 PHE A O 1
ATOM 876 N N . PHE A 1 110 ? -6.188 15.050 17.903 1.00 68.69 110 PHE A N 1
ATOM 877 C CA . PHE A 1 110 ? -5.666 14.380 16.706 1.00 68.69 110 PHE A CA 1
ATOM 878 C C . PHE A 1 110 ? -6.485 14.657 15.433 1.00 68.69 110 PHE A C 1
ATOM 880 O O . PHE A 1 110 ? -6.182 14.144 14.354 1.00 68.69 110 PHE A O 1
ATOM 887 N N . GLY A 1 111 ? -7.507 15.511 15.528 1.00 69.00 111 GLY A N 1
ATOM 888 C CA . GLY A 1 111 ? -8.366 15.857 14.405 1.00 69.00 111 GLY A CA 1
ATOM 889 C C . GLY A 1 111 ? -9.078 14.618 13.868 1.00 69.00 111 GLY A C 1
ATOM 890 O O . GLY A 1 111 ? -9.829 13.973 14.583 1.00 69.00 111 GLY A O 1
ATOM 891 N N . ALA A 1 112 ? -8.850 14.287 12.595 1.00 64.94 112 ALA A N 1
ATOM 892 C CA . ALA A 1 112 ? -9.562 13.191 11.940 1.00 64.94 112 ALA A CA 1
ATOM 893 C C . ALA A 1 112 ? -8.973 11.793 12.206 1.00 64.94 112 ALA A C 1
ATOM 895 O O . ALA A 1 112 ? -9.629 10.812 11.859 1.00 64.94 112 ALA A O 1
ATOM 896 N N . ARG A 1 113 ? -7.724 11.670 12.696 1.00 71.56 113 ARG A N 1
ATOM 897 C CA . ARG A 1 113 ? -7.038 10.367 12.832 1.00 71.56 113 ARG A CA 1
ATOM 898 C C . ARG A 1 113 ? -5.991 10.373 13.940 1.00 71.56 113 ARG A C 1
ATOM 900 O O . ARG A 1 113 ? -5.085 11.203 13.929 1.00 71.56 113 ARG A O 1
ATOM 907 N N . ARG A 1 114 ? -6.059 9.379 14.825 1.00 78.25 114 ARG A N 1
ATOM 908 C CA . ARG A 1 114 ? -5.035 9.127 15.845 1.00 78.25 114 ARG A CA 1
ATOM 909 C C . ARG A 1 114 ? -3.769 8.508 15.230 1.00 78.25 114 ARG A C 1
ATOM 911 O O . ARG A 1 114 ? -3.869 7.802 14.223 1.00 78.25 114 ARG A O 1
ATOM 918 N N . PRO A 1 115 ? -2.582 8.737 15.822 1.00 80.88 115 PRO A N 1
ATOM 919 C CA . PRO A 1 115 ? -1.360 8.043 15.431 1.00 80.88 115 PRO A CA 1
ATOM 920 C C . PRO A 1 115 ? -1.518 6.523 15.543 1.00 80.88 115 PRO A C 1
ATOM 922 O O . PRO A 1 115 ? -2.187 6.026 16.450 1.00 80.88 115 PRO A O 1
ATOM 925 N N . ARG A 1 116 ? -0.883 5.793 14.624 1.00 87.12 116 ARG A N 1
ATOM 926 C CA . ARG A 1 116 ? -0.921 4.328 14.551 1.00 87.12 116 ARG A CA 1
ATOM 927 C C . ARG A 1 116 ? 0.491 3.749 14.585 1.00 87.12 116 ARG A C 1
ATOM 929 O O . ARG A 1 116 ? 1.451 4.386 14.144 1.00 87.12 116 ARG A O 1
ATOM 936 N N . LEU A 1 117 ? 0.614 2.547 15.133 1.00 86.62 117 LEU A N 1
ATOM 937 C CA . LEU A 1 117 ? 1.844 1.769 15.184 1.00 86.62 117 LEU A CA 1
ATOM 938 C C . LEU A 1 117 ? 2.272 1.340 13.779 1.00 86.62 117 LEU A C 1
ATOM 940 O O . LEU A 1 117 ? 1.451 1.197 12.875 1.00 86.62 117 LEU A O 1
ATOM 944 N N . ASN A 1 118 ? 3.580 1.124 13.620 1.00 84.00 118 ASN A N 1
ATOM 945 C CA . ASN A 1 118 ? 4.207 0.661 12.379 1.00 84.00 118 ASN A CA 1
ATOM 946 C C . ASN A 1 118 ? 3.932 1.538 11.150 1.00 84.00 118 ASN A C 1
ATOM 948 O O . ASN A 1 118 ? 4.066 1.072 10.019 1.00 84.00 118 ASN A O 1
ATOM 952 N N . HIS A 1 119 ? 3.629 2.820 11.370 1.00 84.88 119 HIS A N 1
ATOM 953 C CA . HIS A 1 119 ? 3.529 3.782 10.287 1.00 84.88 119 HIS A CA 1
ATOM 954 C C . HIS A 1 119 ? 4.850 3.869 9.519 1.00 84.88 119 HIS A C 1
ATOM 956 O O . HIS A 1 119 ? 5.890 4.261 10.062 1.00 84.88 119 HIS A O 1
ATOM 962 N N . LEU A 1 120 ? 4.814 3.491 8.242 1.00 82.88 120 LEU A N 1
ATOM 963 C CA . LEU A 1 120 ? 5.973 3.530 7.360 1.00 82.88 120 LEU A CA 1
ATOM 964 C C . LEU A 1 120 ? 5.823 4.682 6.369 1.00 82.88 120 LEU A C 1
ATOM 966 O O . LEU A 1 120 ? 4.922 4.629 5.535 1.00 82.88 120 LEU A O 1
ATOM 970 N N . PRO A 1 121 ? 6.723 5.683 6.385 1.00 85.88 121 PRO A N 1
ATOM 971 C CA . PRO A 1 121 ? 6.717 6.716 5.362 1.00 85.88 121 PRO A CA 1
ATOM 972 C C . PRO A 1 121 ? 7.071 6.110 3.997 1.00 85.88 121 PRO A C 1
ATOM 974 O O . PRO A 1 121 ? 7.715 5.056 3.910 1.00 85.88 121 PRO A O 1
ATOM 977 N N . PHE A 1 122 ? 6.673 6.791 2.923 1.00 84.94 122 PHE A N 1
ATOM 978 C CA . PHE A 1 122 ? 6.831 6.296 1.555 1.00 84.94 122 PHE A CA 1
ATOM 979 C C . PHE A 1 122 ? 8.277 5.906 1.209 1.00 84.94 122 PHE A C 1
ATOM 981 O O . PHE A 1 122 ? 8.507 4.880 0.572 1.00 84.94 122 PHE A O 1
ATOM 988 N N . GLU A 1 123 ? 9.267 6.658 1.688 1.00 83.88 123 GLU A N 1
ATOM 989 C CA . GLU A 1 123 ? 10.694 6.428 1.424 1.00 83.88 123 GLU A CA 1
ATOM 990 C C . GLU A 1 123 ? 11.203 5.099 1.997 1.00 83.88 123 GLU A C 1
ATOM 992 O O . GLU A 1 123 ? 12.252 4.605 1.582 1.00 83.88 123 GLU A O 1
ATOM 997 N N . ARG A 1 124 ? 10.477 4.515 2.959 1.00 84.00 124 ARG A N 1
ATOM 998 C CA . ARG A 1 124 ? 10.807 3.228 3.587 1.00 84.00 124 ARG A CA 1
ATOM 999 C C . ARG A 1 124 ? 10.030 2.052 2.997 1.00 84.00 124 ARG A C 1
ATOM 1001 O O . ARG A 1 124 ? 10.245 0.916 3.425 1.00 84.00 124 ARG A O 1
ATOM 1008 N N . VAL A 1 125 ? 9.153 2.286 2.019 1.00 85.00 125 VAL A N 1
ATOM 1009 C CA . VAL A 1 125 ? 8.442 1.210 1.321 1.00 85.00 125 VAL A CA 1
ATOM 1010 C C . VAL A 1 125 ? 9.446 0.389 0.510 1.00 85.00 125 VAL A C 1
ATOM 1012 O O . VAL A 1 125 ? 10.151 0.900 -0.359 1.00 85.00 125 VAL A O 1
ATOM 1015 N N . LYS A 1 126 ? 9.524 -0.912 0.811 1.00 77.44 126 LYS A N 1
ATOM 1016 C CA . LYS A 1 126 ? 10.406 -1.861 0.114 1.00 77.44 126 LYS A CA 1
ATOM 1017 C C . LYS A 1 126 ? 9.967 -2.053 -1.341 1.00 77.44 126 LYS A C 1
ATOM 1019 O O . LYS A 1 126 ? 8.824 -1.788 -1.694 1.00 77.44 126 LYS A O 1
ATOM 1024 N N . HIS A 1 127 ? 10.865 -2.564 -2.184 1.00 80.31 127 HIS A N 1
ATOM 1025 C CA . HIS A 1 127 ? 10.597 -2.810 -3.604 1.00 80.31 127 HIS A CA 1
ATOM 1026 C C . HIS A 1 127 ? 9.329 -3.650 -3.833 1.00 80.31 127 HIS A C 1
ATOM 1028 O O . HIS A 1 127 ? 9.293 -4.843 -3.528 1.00 80.31 127 HIS A O 1
ATOM 1034 N N . VAL A 1 128 ? 8.304 -3.009 -4.399 1.00 91.44 128 VAL A N 1
ATOM 1035 C CA . VAL A 1 128 ? 6.996 -3.615 -4.693 1.00 91.44 128 VAL A CA 1
ATOM 1036 C C . VAL A 1 128 ? 6.895 -4.192 -6.106 1.00 91.44 128 VAL A C 1
ATOM 1038 O O . VAL A 1 128 ? 5.906 -4.829 -6.430 1.00 91.44 128 VAL A O 1
ATOM 1041 N N . ALA A 1 129 ? 7.890 -3.960 -6.964 1.00 95.00 129 ALA A N 1
ATOM 1042 C CA . ALA A 1 129 ? 7.855 -4.335 -8.374 1.00 95.00 129 ALA A CA 1
ATOM 1043 C C . ALA A 1 129 ? 9.245 -4.717 -8.888 1.00 95.00 129 ALA A C 1
ATOM 1045 O O . ALA A 1 129 ? 10.258 -4.240 -8.369 1.00 95.00 129 ALA A O 1
ATOM 1046 N N . PHE A 1 130 ? 9.275 -5.525 -9.944 1.00 95.50 130 PHE A N 1
ATOM 1047 C CA . PHE A 1 130 ? 10.453 -5.695 -10.793 1.00 95.50 130 PHE A CA 1
ATOM 1048 C C . PHE A 1 130 ? 10.318 -4.804 -12.022 1.00 95.50 130 PHE A C 1
ATOM 1050 O O . PHE A 1 130 ? 9.206 -4.552 -12.484 1.00 95.50 130 PHE A O 1
ATOM 1057 N N . THR A 1 131 ? 11.435 -4.341 -12.576 1.00 96.50 131 THR A N 1
ATOM 1058 C CA . THR A 1 131 ? 11.412 -3.601 -13.840 1.00 96.50 131 THR A CA 1
ATOM 1059 C C . THR A 1 131 ? 12.090 -4.392 -14.940 1.00 96.50 131 THR A C 1
ATOM 1061 O O . THR A 1 131 ? 13.046 -5.131 -14.700 1.00 96.50 131 THR A O 1
ATOM 1064 N N . VAL A 1 132 ? 11.594 -4.213 -16.159 1.00 96.81 132 VAL A N 1
ATOM 1065 C CA . VAL A 1 132 ? 12.232 -4.707 -17.374 1.00 96.81 132 VAL A CA 1
ATOM 1066 C C . VAL A 1 132 ? 12.384 -3.531 -18.343 1.00 96.81 132 VAL A C 1
ATOM 1068 O O . VAL A 1 132 ? 11.416 -2.797 -18.564 1.00 96.81 132 VAL A O 1
ATOM 1071 N N . PRO A 1 133 ? 13.580 -3.266 -18.898 1.00 96.88 133 PRO A N 1
ATOM 1072 C CA . PRO A 1 133 ? 13.725 -2.196 -19.874 1.00 96.88 133 PRO A CA 1
ATOM 1073 C C . PRO A 1 133 ? 12.913 -2.520 -21.134 1.00 96.88 133 PRO A C 1
ATOM 1075 O O . PRO A 1 133 ? 13.011 -3.609 -21.690 1.00 96.88 133 PRO A O 1
ATOM 1078 N N . ARG A 1 134 ? 12.135 -1.558 -21.620 1.00 96.06 134 ARG A N 1
ATOM 1079 C CA . ARG A 1 134 ? 11.438 -1.630 -22.904 1.00 96.06 134 ARG A CA 1
ATOM 1080 C C . ARG A 1 134 ? 12.118 -0.684 -23.882 1.00 96.06 134 ARG A C 1
ATOM 1082 O O . ARG A 1 134 ? 12.408 0.470 -23.560 1.00 96.06 134 ARG A O 1
ATOM 1089 N N . LEU A 1 135 ? 12.405 -1.190 -25.076 1.00 96.50 135 LEU A N 1
ATOM 1090 C CA . LEU A 1 135 ? 13.103 -0.452 -26.122 1.00 96.50 135 LEU A CA 1
ATOM 1091 C C . LEU A 1 135 ? 12.179 -0.325 -27.327 1.00 96.50 135 LEU A C 1
ATOM 1093 O O . LEU A 1 135 ? 11.652 -1.317 -27.823 1.00 96.50 135 LEU A O 1
ATOM 1097 N N . SER A 1 136 ? 12.008 0.896 -27.830 1.00 95.81 136 SER A N 1
ATOM 1098 C CA . SER A 1 136 ? 11.376 1.079 -29.137 1.00 95.81 136 SER A CA 1
ATOM 1099 C C . SER A 1 136 ? 12.273 0.492 -30.238 1.00 95.81 136 SER A C 1
ATOM 1101 O O . SER A 1 136 ? 13.486 0.382 -30.035 1.00 95.81 136 SER A O 1
ATOM 1103 N N . PRO A 1 137 ? 11.753 0.193 -31.443 1.00 96.44 137 PRO A N 1
ATOM 1104 C CA . PRO A 1 137 ? 12.583 -0.311 -32.543 1.00 96.44 137 PRO A CA 1
ATOM 1105 C C . PRO A 1 137 ? 13.780 0.596 -32.871 1.00 96.44 137 PRO A C 1
ATOM 1107 O O . PRO A 1 137 ? 14.858 0.130 -33.247 1.00 96.44 137 PRO A O 1
ATOM 1110 N N . VAL A 1 138 ? 13.607 1.911 -32.706 1.00 96.56 138 VAL A N 1
ATOM 1111 C CA . VAL A 1 138 ? 14.671 2.901 -32.901 1.00 96.56 138 VAL A CA 1
ATOM 1112 C C . VAL A 1 138 ? 15.714 2.798 -31.792 1.00 96.56 138 VAL A C 1
ATOM 1114 O O . VAL A 1 138 ? 16.907 2.721 -32.086 1.00 96.56 138 VAL A O 1
ATOM 1117 N N . GLU A 1 139 ? 15.284 2.769 -30.532 1.00 96.31 139 GLU A N 1
ATOM 1118 C CA . GLU A 1 139 ? 16.196 2.722 -29.387 1.00 96.31 139 GLU A CA 1
ATOM 1119 C C . GLU A 1 139 ? 16.917 1.377 -29.277 1.00 96.31 139 GLU A C 1
ATOM 1121 O O . GLU A 1 139 ? 18.111 1.362 -28.992 1.00 96.31 139 GLU A O 1
ATOM 1126 N N . TYR A 1 140 ? 16.263 0.271 -29.630 1.00 96.38 140 TYR A N 1
ATOM 1127 C CA . TYR A 1 140 ? 16.885 -1.048 -29.719 1.00 96.38 140 TYR A CA 1
ATOM 1128 C C . TYR A 1 140 ? 18.100 -1.039 -30.653 1.00 96.38 140 TYR A C 1
ATOM 1130 O O . TYR A 1 140 ? 19.196 -1.411 -30.238 1.00 96.38 140 TYR A O 1
ATOM 1138 N N . ARG A 1 141 ? 17.956 -0.527 -31.888 1.00 95.25 141 ARG A N 1
ATOM 1139 C CA . ARG A 1 141 ? 19.083 -0.433 -32.840 1.00 95.25 141 ARG A CA 1
ATOM 1140 C C . ARG A 1 141 ? 20.243 0.374 -32.269 1.00 95.25 141 ARG A C 1
ATOM 1142 O O . ARG A 1 141 ? 21.405 0.040 -32.483 1.00 95.25 141 ARG A O 1
ATOM 1149 N N . ARG A 1 142 ? 19.932 1.439 -31.530 1.00 95.00 142 ARG A N 1
ATOM 1150 C CA . ARG A 1 142 ? 20.932 2.311 -30.915 1.00 95.00 142 ARG A CA 1
ATOM 1151 C C . ARG A 1 142 ? 21.638 1.625 -29.744 1.00 95.00 142 ARG A C 1
ATOM 1153 O O . ARG A 1 142 ? 22.855 1.770 -29.640 1.00 95.00 142 ARG A O 1
ATOM 1160 N N . VAL A 1 143 ? 20.907 0.913 -28.887 1.00 94.44 143 VAL A N 1
ATOM 1161 C CA . VAL A 1 143 ? 21.432 0.199 -27.709 1.00 94.44 143 VAL A CA 1
ATOM 1162 C C . VAL A 1 143 ? 22.237 -1.033 -28.119 1.00 94.44 143 VAL A C 1
ATOM 1164 O O . VAL A 1 143 ? 23.339 -1.213 -27.609 1.00 94.44 143 VAL A O 1
ATOM 1167 N N . LYS A 1 144 ? 21.770 -1.811 -29.105 1.00 94.19 144 LYS A N 1
ATOM 1168 C CA . LYS A 1 144 ? 22.476 -2.989 -29.642 1.00 94.19 144 LYS A CA 1
ATOM 1169 C C . LYS A 1 144 ? 23.910 -2.670 -30.067 1.00 94.19 144 LYS A C 1
ATOM 1171 O O . LYS A 1 144 ? 24.830 -3.416 -29.770 1.00 94.19 144 LYS A O 1
ATOM 1176 N N . VAL A 1 145 ? 24.132 -1.519 -30.709 1.00 91.94 145 VAL A N 1
ATOM 1177 C CA . VAL A 1 145 ? 25.482 -1.085 -31.122 1.00 91.94 145 VAL A CA 1
ATOM 1178 C C . VAL A 1 145 ? 26.421 -0.869 -29.928 1.00 91.94 145 VAL A C 1
ATOM 1180 O O . VAL A 1 145 ? 27.631 -1.018 -30.079 1.00 91.94 145 VAL A O 1
ATOM 1183 N N . ALA A 1 146 ? 25.886 -0.510 -28.759 1.00 89.56 146 ALA A N 1
ATOM 1184 C CA . ALA A 1 146 ? 26.654 -0.295 -27.535 1.00 89.56 146 ALA A CA 1
ATOM 1185 C C . ALA A 1 146 ? 26.838 -1.576 -26.694 1.00 89.56 146 ALA A C 1
ATOM 1187 O O . ALA A 1 146 ? 27.712 -1.598 -25.833 1.00 89.56 146 ALA A O 1
ATOM 1188 N N . LEU A 1 147 ? 26.036 -2.617 -26.943 1.00 91.44 147 LEU A N 1
ATOM 1189 C CA . LEU A 1 147 ? 26.049 -3.918 -26.261 1.00 91.44 147 LEU A CA 1
ATOM 1190 C C . LEU A 1 147 ? 26.108 -5.048 -27.302 1.00 91.44 147 LEU A C 1
ATOM 1192 O O . LEU A 1 147 ? 25.193 -5.859 -27.401 1.00 91.44 147 LEU A O 1
ATOM 1196 N N . LYS A 1 148 ? 27.154 -5.049 -28.136 1.00 84.69 148 LYS A N 1
ATOM 1197 C CA . LYS A 1 148 ? 27.232 -5.924 -29.320 1.00 84.69 148 LYS A CA 1
ATOM 1198 C C . LYS A 1 148 ? 27.260 -7.414 -28.988 1.00 84.69 148 LYS A C 1
ATOM 1200 O O . LYS A 1 148 ? 26.751 -8.199 -29.778 1.00 84.69 148 LYS A O 1
ATOM 1205 N N . ASP A 1 149 ? 27.822 -7.761 -27.835 1.00 86.88 149 ASP A N 1
ATOM 1206 C CA . ASP A 1 149 ? 28.063 -9.147 -27.426 1.00 86.88 149 ASP A CA 1
ATOM 1207 C C . ASP A 1 149 ? 26.961 -9.698 -26.507 1.00 86.88 149 ASP A C 1
ATOM 1209 O O . ASP A 1 149 ? 27.126 -10.759 -25.916 1.00 86.88 149 ASP A O 1
ATOM 1213 N N . GLU A 1 150 ? 25.849 -8.975 -26.348 1.00 92.50 150 GLU A N 1
ATOM 1214 C CA . GLU A 1 150 ? 24.748 -9.379 -25.475 1.00 92.50 150 GLU A CA 1
ATOM 1215 C C . GLU A 1 150 ? 23.775 -10.336 -26.194 1.00 92.50 150 GLU A C 1
ATOM 1217 O O . GLU A 1 150 ? 23.081 -9.890 -27.117 1.00 92.50 150 GLU A O 1
ATOM 1222 N N . PRO A 1 151 ? 23.641 -11.606 -25.752 1.00 91.44 151 PRO A N 1
ATOM 1223 C CA . PRO A 1 151 ? 22.754 -12.580 -26.392 1.00 91.44 151 PRO A CA 1
ATOM 1224 C C . PRO A 1 151 ? 21.288 -12.139 -26.443 1.00 91.44 151 PRO A C 1
ATOM 1226 O O . PRO A 1 151 ? 20.626 -12.308 -27.466 1.00 91.44 151 PRO A O 1
ATOM 1229 N N . LEU A 1 152 ? 20.777 -11.490 -25.389 1.00 91.88 152 LEU A N 1
ATOM 1230 C CA . LEU A 1 152 ? 19.385 -11.017 -25.361 1.00 91.88 152 LEU A CA 1
ATOM 1231 C C . LEU A 1 152 ? 19.110 -9.891 -26.372 1.00 91.88 152 LEU A C 1
ATOM 1233 O O . LEU A 1 152 ? 17.955 -9.582 -26.662 1.00 91.88 152 LEU A O 1
ATOM 1237 N N . LEU A 1 153 ? 20.157 -9.274 -26.928 1.00 93.00 153 LEU A N 1
ATOM 1238 C CA . LEU A 1 153 ? 20.069 -8.241 -27.958 1.00 93.00 153 LEU A CA 1
ATOM 1239 C C . LEU A 1 153 ? 20.439 -8.767 -29.353 1.00 93.00 153 LEU A C 1
ATOM 1241 O O . LEU A 1 153 ? 20.689 -7.962 -30.256 1.00 93.00 153 LEU A O 1
ATOM 1245 N N . GLU A 1 154 ? 20.403 -10.084 -29.580 1.00 92.56 154 GLU A N 1
ATOM 1246 C CA . GLU A 1 154 ? 20.610 -10.692 -30.901 1.00 92.56 154 GLU A CA 1
ATOM 1247 C C . GLU A 1 154 ? 19.622 -10.142 -31.942 1.00 92.56 154 GLU A C 1
ATOM 1249 O O . GLU A 1 154 ? 20.026 -9.669 -33.009 1.00 92.56 154 GLU A O 1
ATOM 1254 N N . SER A 1 155 ? 18.329 -10.107 -31.617 1.00 94.88 155 SER A N 1
ATOM 1255 C CA . SER A 1 155 ? 17.285 -9.525 -32.464 1.00 94.88 155 SER A CA 1
ATOM 1256 C C . SER A 1 155 ? 16.257 -8.750 -31.633 1.00 94.88 155 SER A C 1
ATOM 1258 O O . SER A 1 155 ? 16.144 -8.943 -30.423 1.00 94.88 155 SER A O 1
ATOM 1260 N N . LEU A 1 156 ? 15.507 -7.841 -32.273 1.00 94.38 156 LEU A N 1
ATOM 1261 C CA . LEU A 1 156 ? 14.421 -7.128 -31.588 1.00 94.38 156 LEU A CA 1
ATOM 1262 C C . LEU A 1 156 ? 13.327 -8.107 -31.141 1.00 94.38 156 LEU A C 1
ATOM 1264 O O . LEU A 1 156 ? 12.699 -7.886 -30.115 1.00 94.38 156 LEU A O 1
ATOM 1268 N N . HIS A 1 157 ? 13.124 -9.186 -31.900 1.00 96.19 157 HIS A N 1
ATOM 1269 C CA . HIS A 1 157 ? 12.186 -10.242 -31.545 1.00 96.19 157 HIS A CA 1
ATOM 1270 C C . HIS A 1 157 ? 12.629 -10.961 -30.270 1.00 96.19 157 HIS A C 1
ATOM 1272 O O . HIS A 1 157 ? 11.868 -10.967 -29.316 1.00 96.19 157 HIS A O 1
ATOM 1278 N N . THR A 1 158 ? 13.887 -11.414 -30.203 1.00 96.06 158 THR A N 1
ATOM 1279 C CA . THR A 1 158 ? 14.485 -12.033 -29.005 1.00 96.06 158 THR A CA 1
ATOM 1280 C C . THR A 1 158 ? 14.335 -11.139 -27.773 1.00 96.06 158 THR A C 1
ATOM 1282 O O . THR A 1 158 ? 13.974 -11.603 -26.695 1.00 96.06 158 THR A O 1
ATOM 1285 N N . TRP A 1 159 ? 14.575 -9.833 -27.933 1.00 96.19 159 TRP A N 1
ATOM 1286 C CA . TRP A 1 159 ? 14.407 -8.876 -26.842 1.00 96.19 159 TRP A CA 1
ATOM 1287 C C . TRP A 1 159 ? 12.946 -8.734 -26.404 1.00 96.19 159 TRP A C 1
ATOM 1289 O O . TRP A 1 159 ? 12.661 -8.709 -25.210 1.00 96.19 159 TRP A O 1
ATOM 1299 N N . ASN A 1 160 ? 12.017 -8.632 -27.354 1.00 96.25 160 ASN A N 1
ATOM 1300 C CA . ASN A 1 160 ? 10.595 -8.528 -27.040 1.00 96.25 160 ASN A CA 1
ATOM 1301 C C . ASN A 1 160 ? 10.070 -9.809 -26.383 1.00 96.25 160 ASN A C 1
ATOM 1303 O O . ASN A 1 160 ? 9.314 -9.705 -25.425 1.00 96.25 160 ASN A O 1
ATOM 1307 N N . ASP A 1 161 ? 10.519 -10.982 -26.826 1.00 96.50 161 ASP A N 1
ATOM 1308 C CA . ASP A 1 161 ? 10.158 -12.265 -26.221 1.00 96.50 161 ASP A CA 1
ATOM 1309 C C . ASP A 1 161 ? 10.647 -12.334 -24.770 1.00 96.50 161 ASP A C 1
ATOM 1311 O O . ASP A 1 161 ? 9.881 -12.698 -23.884 1.00 96.50 161 ASP A O 1
ATOM 1315 N N . HIS A 1 162 ? 11.874 -11.872 -24.496 1.00 95.62 162 HIS A N 1
ATOM 1316 C CA . HIS A 1 162 ? 12.388 -11.738 -23.129 1.00 95.62 162 HIS A CA 1
ATOM 1317 C C . HIS A 1 162 ? 11.542 -10.782 -22.270 1.00 95.62 162 HIS A C 1
ATOM 1319 O O . HIS A 1 162 ? 11.302 -11.044 -21.089 1.00 95.62 162 HIS A O 1
ATOM 1325 N N . VAL A 1 163 ? 11.086 -9.661 -22.841 1.00 95.94 163 VAL A N 1
ATOM 1326 C CA . VAL A 1 163 ? 10.205 -8.716 -22.138 1.00 95.94 163 VAL A CA 1
ATOM 1327 C C . VAL A 1 163 ? 8.854 -9.364 -21.833 1.00 95.94 163 VAL A C 1
ATOM 1329 O O . VAL A 1 163 ? 8.397 -9.272 -20.697 1.00 95.94 163 VAL A O 1
ATOM 1332 N N . GLU A 1 164 ? 8.227 -10.033 -22.800 1.00 96.12 164 GLU A N 1
ATOM 1333 C CA . GLU A 1 164 ? 6.941 -10.719 -22.610 1.00 96.12 164 GLU A CA 1
ATOM 1334 C C . GLU A 1 164 ? 7.048 -11.869 -21.599 1.00 96.12 164 GLU A C 1
ATOM 1336 O O . GLU A 1 164 ? 6.208 -11.987 -20.703 1.00 96.12 164 GLU A O 1
ATOM 1341 N N . GLU A 1 165 ? 8.123 -12.657 -21.659 1.00 96.44 165 GLU A N 1
ATOM 1342 C CA . GLU A 1 165 ? 8.435 -13.685 -20.664 1.00 96.44 165 GLU A CA 1
ATOM 1343 C C . GLU A 1 165 ? 8.537 -13.065 -19.265 1.00 96.44 165 GLU A C 1
ATOM 1345 O O . GLU A 1 165 ? 7.849 -13.504 -18.340 1.00 96.44 165 GLU A O 1
ATOM 1350 N N . ALA A 1 166 ? 9.301 -11.980 -19.106 1.00 94.94 166 ALA A N 1
ATOM 1351 C CA . ALA A 1 166 ? 9.403 -11.276 -17.831 1.00 94.94 166 ALA A CA 1
ATOM 1352 C C . ALA A 1 166 ? 8.033 -10.773 -17.340 1.00 94.94 166 ALA A C 1
ATOM 1354 O O . ALA A 1 166 ? 7.704 -10.929 -16.164 1.00 94.94 166 ALA A O 1
ATOM 1355 N N . LEU A 1 167 ? 7.207 -10.203 -18.223 1.00 94.88 167 LEU A N 1
ATOM 1356 C CA . LEU A 1 167 ? 5.863 -9.724 -17.881 1.00 94.88 167 LEU A CA 1
ATOM 1357 C C . LEU A 1 167 ? 4.935 -10.851 -17.407 1.00 94.88 167 LEU A C 1
ATOM 1359 O O . LEU A 1 167 ? 4.092 -10.605 -16.534 1.00 94.88 167 LEU A O 1
ATOM 1363 N N . SER A 1 168 ? 5.107 -12.068 -17.932 1.00 95.25 168 SER A N 1
ATOM 1364 C CA . SER A 1 168 ? 4.327 -13.253 -17.551 1.00 95.25 168 SER A CA 1
ATOM 1365 C C . SER A 1 168 ? 4.585 -13.716 -16.112 1.00 95.25 168 SER A C 1
ATOM 1367 O O . SER A 1 168 ? 3.694 -14.273 -15.472 1.00 95.25 168 SER A O 1
ATOM 1369 N N . HIS A 1 169 ? 5.761 -13.407 -15.555 1.00 94.38 169 HIS A N 1
ATOM 1370 C CA . HIS A 1 169 ? 6.119 -13.729 -14.170 1.00 94.38 169 HIS A CA 1
ATOM 1371 C C . HIS A 1 169 ? 5.586 -12.720 -13.138 1.00 94.38 169 HIS A C 1
ATOM 1373 O O . HIS A 1 169 ? 5.745 -12.921 -11.930 1.00 94.38 169 HIS A O 1
ATOM 1379 N N . GLY A 1 170 ? 4.966 -11.622 -13.581 1.00 93.94 170 GLY A N 1
ATOM 1380 C CA . GLY A 1 170 ? 4.428 -10.602 -12.687 1.00 93.94 170 GLY A CA 1
ATOM 1381 C C . GLY A 1 170 ? 3.187 -11.073 -11.935 1.00 93.94 170 GLY A C 1
ATOM 1382 O O . GLY A 1 170 ? 2.237 -11.568 -12.533 1.00 93.94 170 GLY A O 1
ATOM 1383 N N . THR A 1 171 ? 3.145 -10.824 -10.628 1.00 95.75 171 THR A N 1
ATOM 1384 C CA . THR A 1 171 ? 1.959 -11.076 -9.793 1.00 95.75 171 THR A CA 1
ATOM 1385 C C . THR A 1 171 ? 1.293 -9.760 -9.379 1.00 95.75 171 THR A C 1
ATOM 1387 O O . THR A 1 171 ? 1.916 -8.701 -9.484 1.00 95.75 171 THR A O 1
ATOM 1390 N N . PRO A 1 172 ? 0.050 -9.773 -8.862 1.00 95.19 172 PRO A N 1
ATOM 1391 C CA . PRO A 1 172 ? -0.587 -8.559 -8.347 1.00 95.19 172 PRO A CA 1
ATOM 1392 C C . PRO A 1 172 ? 0.220 -7.828 -7.261 1.00 95.19 172 PRO A C 1
ATOM 1394 O O . PRO A 1 172 ? 0.191 -6.600 -7.208 1.00 95.19 172 PRO A O 1
ATOM 1397 N N . LEU A 1 173 ? 0.963 -8.570 -6.430 1.00 95.12 173 LEU A N 1
ATOM 1398 C CA . LEU A 1 173 ? 1.782 -8.035 -5.332 1.00 95.12 173 LEU A CA 1
ATOM 1399 C C . LEU A 1 173 ? 3.254 -7.806 -5.696 1.00 95.12 173 LEU A C 1
ATOM 1401 O O . LEU A 1 173 ? 3.987 -7.188 -4.929 1.00 95.12 173 LEU A O 1
ATOM 1405 N N . ARG A 1 174 ? 3.693 -8.318 -6.845 1.00 95.50 174 ARG A N 1
ATOM 1406 C CA . ARG A 1 174 ? 5.014 -8.074 -7.432 1.00 95.50 174 ARG A CA 1
ATOM 1407 C C . ARG A 1 174 ? 4.873 -7.957 -8.948 1.00 95.50 174 ARG A C 1
ATOM 1409 O O . ARG A 1 174 ? 5.263 -8.879 -9.670 1.00 95.50 174 ARG A O 1
ATOM 1416 N N . PRO A 1 175 ? 4.279 -6.865 -9.457 1.00 96.69 175 PRO A N 1
ATOM 1417 C CA . PRO A 1 175 ? 4.186 -6.661 -10.891 1.00 96.69 175 PRO A CA 1
ATOM 1418 C C . PRO A 1 175 ? 5.578 -6.528 -11.509 1.00 96.69 175 PRO A C 1
ATOM 1420 O O . PRO A 1 175 ? 6.497 -5.963 -10.910 1.00 96.69 175 PRO A O 1
ATOM 1423 N N . VAL A 1 176 ? 5.706 -7.009 -12.744 1.00 97.62 176 VAL A N 1
ATOM 1424 C CA . VAL A 1 176 ? 6.812 -6.637 -13.625 1.00 97.62 176 VAL A CA 1
ATOM 1425 C C . VAL A 1 176 ? 6.366 -5.429 -14.441 1.00 97.62 176 VAL A C 1
ATOM 1427 O O . VAL A 1 176 ? 5.305 -5.450 -15.069 1.00 97.62 176 VAL A O 1
ATOM 1430 N N . VAL A 1 177 ? 7.147 -4.355 -14.378 1.00 97.50 177 VAL A N 1
ATOM 1431 C CA . VAL A 1 177 ? 6.829 -3.063 -14.985 1.00 97.50 177 VAL A CA 1
ATOM 1432 C C . VAL A 1 177 ? 7.785 -2.812 -16.152 1.00 97.50 177 VAL A C 1
ATOM 1434 O O . VAL A 1 177 ? 8.994 -2.684 -15.933 1.00 97.50 177 VAL A O 1
ATOM 1437 N N . PRO A 1 178 ? 7.278 -2.730 -17.394 1.00 96.88 178 PRO A N 1
ATOM 1438 C CA . PRO A 1 178 ? 8.098 -2.374 -18.537 1.00 96.88 178 PRO A CA 1
ATOM 1439 C C . PRO A 1 178 ? 8.385 -0.870 -18.513 1.00 96.88 178 PRO A C 1
ATOM 1441 O O . PRO A 1 178 ? 7.462 -0.060 -18.432 1.00 96.88 178 PRO A O 1
ATOM 1444 N N . ILE A 1 179 ? 9.659 -0.490 -18.596 1.00 97.44 179 ILE A N 1
ATOM 1445 C CA . ILE A 1 179 ? 10.094 0.911 -18.515 1.00 97.44 179 ILE A CA 1
ATOM 1446 C C . ILE A 1 179 ? 10.749 1.331 -19.817 1.00 97.44 179 ILE A C 1
ATOM 1448 O O . ILE A 1 179 ? 11.789 0.793 -20.193 1.00 97.44 179 ILE A O 1
ATOM 1452 N N . ASP A 1 180 ? 10.181 2.338 -20.475 1.00 95.50 180 ASP A N 1
ATOM 1453 C CA . ASP A 1 180 ? 10.747 2.867 -21.711 1.00 95.50 180 ASP A CA 1
ATOM 1454 C C . ASP A 1 180 ? 12.093 3.552 -21.462 1.00 95.50 180 ASP A C 1
ATOM 1456 O O . ASP A 1 180 ? 12.200 4.545 -20.731 1.00 95.50 180 ASP A O 1
ATOM 1460 N N . ILE A 1 181 ? 13.136 3.051 -22.120 1.00 95.38 181 ILE A N 1
ATOM 1461 C CA . ILE A 1 181 ? 14.489 3.595 -22.019 1.00 95.38 181 ILE A CA 1
ATOM 1462 C C . ILE A 1 181 ? 14.991 4.024 -23.392 1.00 95.38 181 ILE A C 1
ATOM 1464 O O . ILE A 1 181 ? 14.887 3.303 -24.381 1.00 95.38 181 ILE A O 1
ATOM 1468 N N . SER A 1 182 ? 15.574 5.223 -23.435 1.00 95.25 182 SER A N 1
ATOM 1469 C CA . SER A 1 182 ? 16.336 5.691 -24.591 1.00 95.25 182 SER A CA 1
ATOM 1470 C C . SER A 1 182 ? 17.829 5.552 -24.332 1.00 95.25 182 SER A C 1
ATOM 1472 O O . SER A 1 182 ? 18.295 5.750 -23.203 1.00 95.25 182 SER A O 1
ATOM 1474 N N . ARG A 1 183 ? 18.605 5.315 -25.389 1.00 94.12 183 ARG A N 1
ATOM 1475 C CA . ARG A 1 183 ? 20.068 5.287 -25.348 1.00 94.12 183 ARG A CA 1
ATOM 1476 C C . ARG A 1 183 ? 20.637 6.552 -24.719 1.00 94.12 183 ARG A C 1
ATOM 1478 O O . ARG A 1 183 ? 21.546 6.461 -23.906 1.00 94.12 183 ARG A O 1
ATOM 1485 N N . GLY A 1 184 ? 20.085 7.717 -25.059 1.00 93.88 184 GLY A N 1
ATOM 1486 C CA . GLY A 1 184 ? 20.540 8.992 -24.501 1.00 93.88 184 GLY A CA 1
ATOM 1487 C C . GLY A 1 184 ? 20.405 9.038 -22.977 1.00 93.88 184 GLY A C 1
ATOM 1488 O O . GLY A 1 184 ? 21.361 9.390 -22.286 1.00 93.88 184 GLY A O 1
ATOM 1489 N N . SER A 1 185 ? 19.242 8.630 -22.452 1.00 93.56 185 SER A N 1
ATOM 1490 C CA . SER A 1 185 ? 18.999 8.574 -21.003 1.00 93.56 185 SER A CA 1
ATOM 1491 C C . SER A 1 185 ? 19.886 7.545 -20.297 1.00 93.56 185 SER A C 1
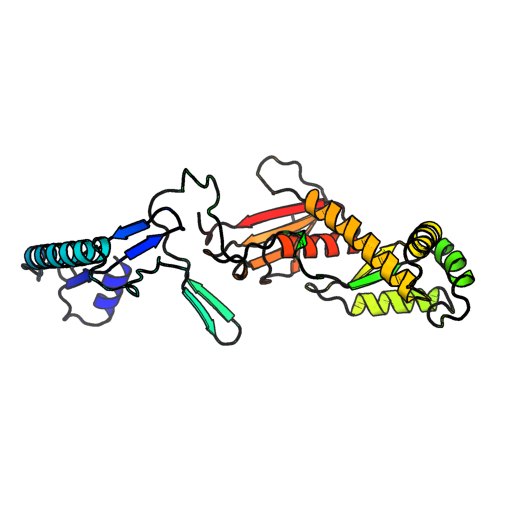ATOM 1493 O O . SER A 1 185 ? 20.464 7.846 -19.253 1.00 93.56 185 SER A O 1
ATOM 1495 N N . TRP A 1 186 ? 20.065 6.369 -20.901 1.00 96.06 186 TRP A N 1
ATOM 1496 C CA . TRP A 1 186 ? 20.904 5.300 -20.366 1.00 96.06 186 TRP A CA 1
ATOM 1497 C C . TRP A 1 186 ? 22.391 5.673 -20.353 1.00 96.06 186 TRP A C 1
ATOM 1499 O O . TRP A 1 186 ? 23.040 5.534 -19.321 1.00 96.06 186 TRP A O 1
ATOM 1509 N N . GLU A 1 187 ? 22.938 6.221 -21.440 1.00 93.81 187 GLU A N 1
ATOM 1510 C CA . GLU A 1 187 ? 24.340 6.657 -21.482 1.00 93.81 187 GLU A CA 1
ATOM 1511 C C . GLU A 1 187 ? 24.614 7.806 -20.505 1.00 93.81 187 GLU A C 1
ATOM 1513 O O . GLU A 1 187 ? 25.656 7.827 -19.850 1.00 93.81 187 GLU A O 1
ATOM 1518 N N . ALA A 1 188 ? 23.682 8.757 -20.376 1.00 93.62 188 ALA A N 1
ATOM 1519 C CA . ALA A 1 188 ? 23.797 9.833 -19.396 1.00 93.62 188 ALA A CA 1
ATOM 1520 C C . ALA A 1 188 ? 23.821 9.298 -17.960 1.00 93.62 188 ALA A C 1
ATOM 1522 O O . ALA A 1 188 ? 24.623 9.763 -17.148 1.00 93.62 188 ALA A O 1
ATOM 1523 N N . TRP A 1 189 ? 22.988 8.299 -17.664 1.00 94.88 189 TRP A N 1
ATOM 1524 C CA . TRP A 1 189 ? 23.000 7.608 -16.380 1.00 94.88 189 TRP A CA 1
ATOM 1525 C C . TRP A 1 189 ? 24.310 6.837 -16.165 1.00 94.88 189 TRP A C 1
ATOM 1527 O O . TRP A 1 189 ? 24.940 6.986 -15.118 1.00 94.88 189 TRP A O 1
ATOM 1537 N N . LYS A 1 190 ? 24.780 6.094 -17.173 1.00 94.31 190 LYS A N 1
ATOM 1538 C CA . LYS A 1 190 ? 26.011 5.291 -17.116 1.00 94.31 190 LYS A CA 1
ATOM 1539 C C . LYS A 1 190 ? 27.254 6.140 -16.845 1.00 94.31 190 LYS A C 1
ATOM 1541 O O . LYS A 1 190 ? 28.080 5.751 -16.029 1.00 94.31 190 LYS A O 1
ATOM 1546 N N . ARG A 1 191 ? 27.368 7.335 -17.443 1.00 93.75 191 ARG A N 1
ATOM 1547 C CA . ARG A 1 191 ? 28.484 8.273 -17.172 1.00 93.75 191 ARG A CA 1
ATOM 1548 C C . ARG A 1 191 ? 28.595 8.672 -15.698 1.00 93.75 191 ARG A C 1
ATOM 1550 O O . ARG A 1 191 ? 29.688 8.968 -15.237 1.00 93.75 191 ARG A O 1
ATOM 1557 N N . ARG A 1 192 ? 27.476 8.684 -14.970 1.00 93.94 192 ARG A N 1
ATOM 1558 C CA . ARG A 1 192 ? 27.428 8.990 -13.531 1.00 93.94 192 ARG A CA 1
ATOM 1559 C C . ARG A 1 192 ? 27.597 7.749 -12.649 1.00 93.94 192 ARG A C 1
ATOM 1561 O O . ARG A 1 192 ? 27.764 7.894 -11.448 1.00 93.94 192 ARG A O 1
ATOM 1568 N N . ASN A 1 193 ? 27.547 6.551 -13.234 1.00 93.88 193 ASN A N 1
ATOM 1569 C CA . ASN A 1 193 ? 27.554 5.269 -12.532 1.00 93.88 193 ASN A CA 1
ATOM 1570 C C . ASN A 1 193 ? 28.540 4.295 -13.208 1.00 93.88 193 ASN A C 1
ATOM 1572 O O . ASN A 1 193 ? 28.118 3.286 -13.778 1.00 93.88 193 ASN A O 1
ATOM 1576 N N . PRO A 1 194 ? 29.856 4.579 -13.168 1.00 89.00 194 PRO A N 1
ATOM 1577 C CA . PRO A 1 194 ? 30.858 3.820 -13.921 1.00 89.00 194 PRO A CA 1
ATOM 1578 C C . PRO A 1 194 ? 31.012 2.361 -13.461 1.00 89.00 194 PRO A C 1
ATOM 1580 O O . PRO A 1 194 ? 31.546 1.550 -14.209 1.00 89.00 194 PRO A O 1
ATOM 1583 N N . GLY A 1 195 ? 30.525 2.012 -12.263 1.00 90.44 195 GLY A N 1
ATOM 1584 C CA . GLY A 1 195 ? 30.561 0.646 -11.726 1.00 90.44 195 GLY A CA 1
ATOM 1585 C C . GLY A 1 195 ? 29.577 -0.336 -12.375 1.00 90.44 195 GLY A C 1
ATOM 1586 O O . GLY A 1 195 ? 29.638 -1.523 -12.079 1.00 90.44 195 GLY A O 1
ATOM 1587 N N . PHE A 1 196 ? 28.684 0.130 -13.255 1.00 91.19 196 PHE A N 1
ATOM 1588 C CA . PHE A 1 196 ? 27.741 -0.729 -13.972 1.00 91.19 196 PHE A CA 1
ATOM 1589 C C . PHE A 1 196 ? 28.164 -0.928 -15.432 1.00 91.19 196 PHE A C 1
ATOM 1591 O O . PHE A 1 196 ? 28.422 0.029 -16.170 1.00 91.19 196 PHE A O 1
ATOM 1598 N N . SER A 1 197 ? 28.150 -2.177 -15.888 1.00 89.31 197 SER A N 1
ATOM 1599 C CA . SER A 1 197 ? 28.480 -2.572 -17.260 1.00 89.31 197 SER A CA 1
ATOM 1600 C C . SER A 1 197 ? 27.370 -3.437 -17.872 1.00 89.31 197 SER A C 1
ATOM 1602 O O . SER A 1 197 ? 26.374 -3.742 -17.215 1.00 89.31 197 SER A O 1
ATOM 1604 N N . GLY A 1 198 ? 27.493 -3.750 -19.167 1.00 90.12 198 GLY A N 1
ATOM 1605 C CA . GLY A 1 198 ? 26.575 -4.658 -19.867 1.00 90.12 198 GLY A CA 1
ATOM 1606 C C . GLY A 1 198 ? 25.087 -4.302 -19.734 1.00 90.12 198 GLY A C 1
ATOM 1607 O O . GLY A 1 198 ? 24.714 -3.127 -19.610 1.00 90.12 198 GLY A O 1
ATOM 1608 N N . LEU A 1 199 ? 24.242 -5.336 -19.730 1.00 92.06 199 LEU A N 1
ATOM 1609 C CA . LEU A 1 199 ? 22.804 -5.216 -19.477 1.00 92.06 199 LEU A CA 1
ATOM 1610 C C . LEU A 1 199 ? 22.459 -4.734 -18.074 1.00 92.06 199 LEU A C 1
ATOM 1612 O O . LEU A 1 199 ? 21.427 -4.085 -17.902 1.00 92.06 199 LEU A O 1
ATOM 1616 N N . ASP A 1 200 ? 23.300 -4.997 -17.079 1.00 92.81 200 ASP A N 1
ATOM 1617 C CA . ASP A 1 200 ? 23.022 -4.572 -15.706 1.00 92.81 200 ASP A CA 1
ATOM 1618 C C . ASP A 1 200 ? 22.962 -3.050 -15.606 1.00 92.81 200 ASP A C 1
ATOM 1620 O O . ASP A 1 200 ? 22.103 -2.506 -14.914 1.00 92.81 200 ASP A O 1
ATOM 1624 N N . SER A 1 201 ? 23.776 -2.342 -16.395 1.00 94.94 201 SER A N 1
ATOM 1625 C CA . SER A 1 201 ? 23.676 -0.885 -16.517 1.00 94.94 201 SER A CA 1
ATOM 1626 C C . SER A 1 201 ? 22.345 -0.415 -17.120 1.00 94.94 201 SER A C 1
ATOM 1628 O O . SER A 1 201 ? 21.827 0.631 -16.729 1.00 94.94 201 SER A O 1
ATOM 1630 N N . LEU A 1 202 ? 21.770 -1.175 -18.057 1.00 94.88 202 LEU A N 1
ATOM 1631 C CA . LEU A 1 202 ? 20.484 -0.856 -18.683 1.00 94.88 202 LEU A CA 1
ATOM 1632 C C . LEU A 1 202 ? 19.321 -1.127 -17.716 1.00 94.88 202 LEU A C 1
ATOM 1634 O O . LEU A 1 202 ? 18.435 -0.284 -17.565 1.00 94.88 202 LEU A O 1
ATOM 1638 N N . ARG A 1 203 ? 19.359 -2.264 -17.012 1.00 95.19 203 ARG A N 1
ATOM 1639 C CA . ARG A 1 203 ? 18.389 -2.640 -15.969 1.00 95.19 203 ARG A CA 1
ATOM 1640 C C . ARG A 1 203 ? 18.416 -1.663 -14.795 1.00 95.19 203 ARG A C 1
ATOM 1642 O O . ARG A 1 203 ? 17.368 -1.206 -14.348 1.00 95.19 203 ARG A O 1
ATOM 1649 N N . ALA A 1 204 ? 19.602 -1.279 -14.331 1.00 95.38 204 ALA A N 1
ATOM 1650 C CA . ALA A 1 204 ? 19.754 -0.299 -13.260 1.00 95.38 204 ALA A CA 1
ATOM 1651 C C . ALA A 1 204 ? 19.212 1.084 -13.664 1.00 95.38 204 ALA A C 1
ATOM 1653 O O . ALA A 1 204 ? 18.485 1.706 -12.888 1.00 95.38 204 ALA A O 1
ATOM 1654 N N . ALA A 1 205 ? 19.470 1.537 -14.896 1.00 96.25 205 ALA A N 1
ATOM 1655 C CA . ALA A 1 205 ? 18.887 2.777 -15.409 1.00 96.25 205 ALA A CA 1
ATOM 1656 C C . ALA A 1 205 ? 17.345 2.721 -15.466 1.00 96.25 205 ALA A C 1
ATOM 1658 O O . ALA A 1 205 ? 16.685 3.691 -15.084 1.00 96.25 205 ALA A O 1
ATOM 1659 N N . ALA A 1 206 ? 16.768 1.587 -15.884 1.00 96.00 206 ALA A N 1
ATOM 1660 C CA . ALA A 1 206 ? 15.321 1.359 -15.867 1.00 96.00 206 ALA A CA 1
ATOM 1661 C C . ALA A 1 206 ? 14.735 1.406 -14.448 1.00 96.00 206 ALA A C 1
ATOM 1663 O O . ALA A 1 206 ? 13.748 2.106 -14.222 1.00 96.00 206 ALA A O 1
ATOM 1664 N N . ASN A 1 207 ? 15.386 0.757 -13.480 1.00 95.06 207 ASN A N 1
ATOM 1665 C CA . ASN A 1 207 ? 14.985 0.788 -12.070 1.00 95.06 207 ASN A CA 1
ATOM 1666 C C . ASN A 1 207 ? 14.951 2.212 -11.498 1.00 95.06 207 ASN A C 1
ATOM 1668 O O . ASN A 1 207 ? 13.997 2.586 -10.816 1.00 95.06 207 ASN A O 1
ATOM 1672 N N . ILE A 1 208 ? 15.964 3.032 -11.794 1.00 94.25 208 ILE A N 1
ATOM 1673 C CA . ILE A 1 208 ? 16.000 4.427 -11.331 1.00 94.25 208 ILE A CA 1
ATOM 1674 C C . ILE A 1 208 ? 14.876 5.244 -11.967 1.00 94.25 208 ILE A C 1
ATOM 1676 O O . ILE A 1 208 ? 14.195 6.003 -11.274 1.00 94.25 208 ILE A O 1
ATOM 1680 N N . ARG A 1 209 ? 14.644 5.075 -13.273 1.00 95.19 209 ARG A N 1
ATOM 1681 C CA . ARG A 1 209 ? 13.550 5.760 -13.968 1.00 95.19 209 ARG A CA 1
ATOM 1682 C C . ARG A 1 209 ? 12.187 5.382 -13.388 1.00 95.19 209 ARG A C 1
ATOM 1684 O O . ARG A 1 209 ? 11.393 6.277 -13.106 1.00 95.19 209 ARG A O 1
ATOM 1691 N N . TYR A 1 210 ? 11.959 4.092 -13.150 1.00 95.50 210 TYR A N 1
ATOM 1692 C CA . TYR A 1 210 ? 10.767 3.603 -12.464 1.00 95.50 210 TYR A CA 1
ATOM 1693 C C . TYR A 1 210 ? 10.584 4.271 -11.101 1.00 95.50 210 TYR A C 1
ATOM 1695 O O . TYR A 1 210 ? 9.508 4.790 -10.829 1.00 95.50 210 TYR A O 1
ATOM 1703 N N . GLY A 1 211 ? 11.629 4.320 -10.267 1.00 93.75 211 GLY A N 1
ATOM 1704 C CA . GLY A 1 211 ? 11.545 4.941 -8.942 1.00 93.75 211 GLY A CA 1
ATOM 1705 C C . GLY A 1 211 ? 11.090 6.403 -9.000 1.00 93.75 211 GLY A C 1
ATOM 1706 O O . GLY A 1 211 ? 10.243 6.825 -8.213 1.00 93.75 211 GLY A O 1
ATOM 1707 N N . VAL A 1 212 ? 11.586 7.165 -9.980 1.00 93.44 212 VAL A N 1
ATOM 1708 C CA . VAL A 1 212 ? 11.169 8.559 -10.206 1.00 93.44 212 VAL A CA 1
ATOM 1709 C C . VAL A 1 212 ? 9.709 8.649 -10.661 1.00 93.44 212 VAL A C 1
ATOM 1711 O O . VAL A 1 212 ? 8.965 9.492 -10.160 1.00 93.44 212 VAL A O 1
ATOM 1714 N N . GLU A 1 213 ? 9.286 7.819 -11.615 1.00 94.69 213 GLU A N 1
ATOM 1715 C CA . GLU A 1 213 ? 7.913 7.824 -12.142 1.00 94.69 213 GLU A CA 1
ATOM 1716 C C . GLU A 1 213 ? 6.895 7.364 -11.089 1.00 94.69 213 GLU A C 1
ATOM 1718 O O . GLU A 1 213 ? 5.876 8.028 -10.887 1.00 94.69 213 GLU A O 1
ATOM 1723 N N . ALA A 1 214 ? 7.206 6.297 -10.352 1.00 95.06 214 ALA A N 1
ATOM 1724 C CA . ALA A 1 214 ? 6.370 5.778 -9.277 1.00 95.06 214 ALA A CA 1
ATOM 1725 C C . ALA A 1 214 ? 6.238 6.797 -8.141 1.00 95.06 214 ALA A C 1
ATOM 1727 O O . ALA A 1 214 ? 5.125 7.090 -7.709 1.00 95.06 214 ALA A O 1
ATOM 1728 N N . SER A 1 215 ? 7.348 7.413 -7.719 1.00 94.56 215 SER A N 1
ATOM 1729 C CA . SER A 1 215 ? 7.327 8.472 -6.705 1.00 94.56 215 SER A CA 1
ATOM 1730 C C . SER A 1 215 ? 6.436 9.642 -7.128 1.00 94.56 215 SER A C 1
ATOM 1732 O O . SER A 1 215 ? 5.587 10.079 -6.352 1.00 94.56 215 SER A O 1
ATOM 1734 N N . LYS A 1 216 ? 6.537 10.107 -8.381 1.00 95.44 216 LYS A N 1
ATOM 1735 C CA . LYS A 1 216 ? 5.660 11.171 -8.901 1.00 95.44 216 LYS A CA 1
ATOM 1736 C C . LYS A 1 216 ? 4.182 10.791 -8.842 1.00 95.44 216 LYS A C 1
ATOM 1738 O O . LYS A 1 216 ? 3.364 11.630 -8.475 1.00 95.44 216 LYS A O 1
ATOM 1743 N N . LEU A 1 217 ? 3.834 9.556 -9.203 1.00 96.31 217 LEU A N 1
ATOM 1744 C CA . LEU A 1 217 ? 2.452 9.078 -9.150 1.00 96.31 217 LEU A CA 1
ATOM 1745 C C . LEU A 1 217 ? 1.923 9.006 -7.719 1.00 96.31 217 LEU A C 1
ATOM 1747 O O . LEU A 1 217 ? 0.801 9.446 -7.483 1.00 96.31 217 LEU A O 1
ATOM 1751 N N . VAL A 1 218 ? 2.727 8.519 -6.772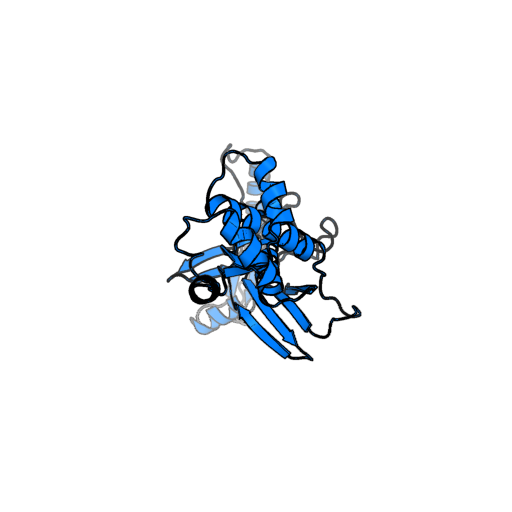 1.00 95.38 218 VAL A N 1
ATOM 1752 C CA . VAL A 1 218 ? 2.345 8.460 -5.353 1.00 95.38 218 VAL A CA 1
ATOM 1753 C C . VAL A 1 218 ? 2.118 9.861 -4.788 1.00 95.38 218 VAL A C 1
ATOM 1755 O O . VAL A 1 218 ? 1.073 10.108 -4.197 1.00 95.38 218 VAL A O 1
ATOM 1758 N N . HIS A 1 219 ? 3.019 10.811 -5.047 1.00 94.56 219 HIS A N 1
ATOM 1759 C CA . HIS A 1 219 ? 2.853 12.198 -4.589 1.00 94.56 219 HIS A CA 1
ATOM 1760 C C . HIS A 1 219 ? 1.673 12.921 -5.261 1.00 94.56 219 HIS A C 1
ATOM 1762 O O . HIS A 1 219 ? 1.089 13.830 -4.675 1.00 94.56 219 HIS A O 1
ATOM 1768 N N . LYS A 1 220 ? 1.313 12.538 -6.494 1.00 95.56 220 LYS A N 1
ATOM 1769 C CA . LYS A 1 220 ? 0.142 13.069 -7.211 1.00 95.56 220 LYS A CA 1
ATOM 1770 C C . LYS A 1 220 ? -1.165 12.380 -6.792 1.00 95.56 220 LYS A C 1
ATOM 1772 O O . LYS A 1 220 ? -2.235 12.896 -7.121 1.00 95.56 220 LYS A O 1
ATOM 1777 N N . ALA A 1 221 ? -1.102 11.227 -6.125 1.00 96.62 221 ALA A N 1
ATOM 1778 C CA . ALA A 1 221 ? -2.276 10.446 -5.761 1.00 96.62 221 ALA A CA 1
ATOM 1779 C C . ALA A 1 221 ? -3.216 11.271 -4.872 1.00 96.62 221 ALA A C 1
ATOM 1781 O O . ALA A 1 221 ? -2.778 11.965 -3.955 1.00 96.62 221 ALA A O 1
ATOM 1782 N N . LYS A 1 222 ? -4.521 11.208 -5.145 1.00 95.88 222 LYS A N 1
ATOM 1783 C CA . LYS A 1 222 ? -5.511 12.044 -4.450 1.00 95.88 222 LYS A CA 1
ATOM 1784 C C . LYS A 1 222 ? -6.464 11.197 -3.633 1.00 95.88 222 LYS A C 1
ATOM 1786 O O . LYS A 1 222 ? -6.927 10.159 -4.100 1.00 95.88 222 LYS A O 1
ATOM 1791 N N . GLU A 1 223 ? -6.811 11.692 -2.450 1.00 95.50 223 GLU A N 1
ATOM 1792 C CA . GLU A 1 223 ? -7.903 11.108 -1.685 1.00 95.50 223 GLU A CA 1
ATOM 1793 C C . GLU A 1 223 ? -9.221 11.328 -2.433 1.00 95.50 223 GLU A C 1
ATOM 1795 O O . GLU A 1 223 ? -9.562 12.447 -2.828 1.00 95.50 223 GLU A O 1
ATOM 1800 N N . PHE A 1 224 ? -9.969 10.253 -2.632 1.00 93.88 224 PHE A N 1
ATOM 1801 C CA . PHE A 1 224 ? -11.299 10.280 -3.189 1.00 93.88 224 PHE A CA 1
ATOM 1802 C C . PHE A 1 224 ? -12.274 10.808 -2.138 1.00 93.88 224 PHE A C 1
ATOM 1804 O O . PHE A 1 224 ? -12.563 10.145 -1.143 1.00 93.88 224 PHE A O 1
ATOM 1811 N N . ARG A 1 225 ? -12.802 12.008 -2.384 1.00 90.06 225 ARG A N 1
ATOM 1812 C CA . ARG A 1 225 ? -13.839 12.659 -1.577 1.00 90.06 225 ARG A CA 1
ATOM 1813 C C . ARG A 1 225 ? -15.015 13.039 -2.472 1.00 90.06 225 ARG A C 1
ATOM 1815 O O . ARG A 1 225 ? -14.850 13.203 -3.680 1.00 90.06 225 ARG A O 1
ATOM 1822 N N . GLN A 1 226 ? -16.207 13.194 -1.898 1.00 83.38 226 GLN A N 1
ATOM 1823 C CA . GLN A 1 226 ? -17.347 13.705 -2.663 1.00 83.38 226 GLN A CA 1
ATOM 1824 C C . GLN A 1 226 ? -17.012 15.078 -3.271 1.00 83.38 226 GLN A C 1
ATOM 1826 O O . GLN A 1 226 ? -16.386 15.915 -2.625 1.00 83.38 226 GLN A O 1
ATOM 1831 N N . GLY A 1 227 ? -17.412 15.293 -4.527 1.00 80.50 227 GLY A N 1
ATOM 1832 C CA . GLY A 1 227 ? -17.221 16.565 -5.232 1.00 80.50 227 GLY A CA 1
ATOM 1833 C C . GLY A 1 227 ? -15.883 16.738 -5.959 1.00 80.50 227 GLY A C 1
ATOM 1834 O O . GLY A 1 227 ? -15.697 17.759 -6.618 1.00 80.50 227 GLY A O 1
ATOM 1835 N N . ILE A 1 228 ? -14.959 15.770 -5.907 1.00 87.44 228 ILE A N 1
ATOM 1836 C CA . ILE A 1 228 ? -13.744 15.842 -6.733 1.00 87.44 228 ILE A CA 1
ATOM 1837 C C . ILE A 1 228 ? -14.036 15.448 -8.186 1.00 87.44 228 ILE A C 1
ATOM 1839 O O . ILE A 1 228 ? -14.843 14.560 -8.455 1.00 87.44 228 ILE A O 1
ATOM 1843 N N . SER A 1 229 ? -13.331 16.074 -9.131 1.00 86.25 229 SER A N 1
ATOM 1844 C CA . SER A 1 229 ? -13.346 15.638 -10.530 1.00 86.25 229 SER A CA 1
ATOM 1845 C C . SER A 1 229 ? -12.618 14.300 -10.672 1.00 86.25 229 SER A C 1
ATOM 1847 O O . SER A 1 229 ? -11.460 14.168 -10.265 1.00 86.25 229 SER A O 1
ATOM 1849 N N . VAL A 1 230 ? -13.306 13.312 -11.243 1.00 89.81 230 VAL A N 1
ATOM 1850 C CA . VAL A 1 230 ? -12.829 11.931 -11.361 1.00 89.81 230 VAL A CA 1
ATOM 1851 C C . VAL A 1 230 ? -12.424 11.651 -12.814 1.00 89.81 230 VAL A C 1
ATOM 1853 O O . VAL A 1 230 ? -13.248 11.826 -13.717 1.00 89.81 230 VAL A O 1
ATOM 1856 N N . PRO A 1 231 ? -11.183 11.202 -13.082 1.00 91.81 231 PRO A N 1
ATOM 1857 C CA . PRO A 1 231 ? -10.773 10.791 -14.421 1.00 91.81 231 PRO A CA 1
ATOM 1858 C C . PRO A 1 231 ? -11.626 9.633 -14.952 1.00 91.81 231 PRO A C 1
ATOM 1860 O O . PRO A 1 231 ? -12.105 8.789 -14.200 1.00 91.81 231 PRO A O 1
ATOM 1863 N N . ARG A 1 232 ? -11.760 9.528 -16.280 1.00 92.94 232 ARG A N 1
ATOM 1864 C CA . ARG A 1 232 ? -12.514 8.427 -16.916 1.00 92.94 232 ARG A CA 1
ATOM 1865 C C . ARG A 1 232 ? -11.927 7.040 -16.627 1.00 92.94 232 ARG A C 1
ATOM 1867 O O . ARG A 1 232 ? -12.667 6.055 -16.668 1.00 92.94 232 ARG A O 1
ATOM 1874 N N . ARG A 1 233 ? -10.611 6.978 -16.398 1.00 96.50 233 ARG A N 1
ATOM 1875 C CA . ARG A 1 233 ? -9.852 5.764 -16.098 1.00 96.50 233 ARG A CA 1
ATOM 1876 C C . ARG A 1 233 ? -8.699 6.097 -15.153 1.00 96.50 233 ARG A C 1
ATOM 1878 O O . ARG A 1 233 ? -7.968 7.045 -15.424 1.00 96.50 233 ARG A O 1
ATOM 1885 N N . TYR A 1 234 ? -8.560 5.355 -14.060 1.00 97.38 234 TYR A N 1
ATOM 1886 C CA . TYR A 1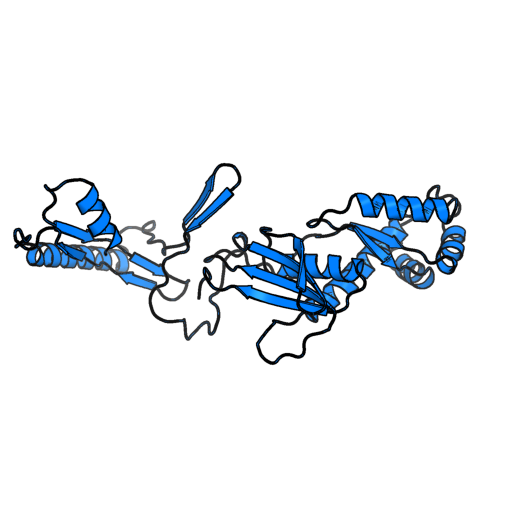 234 ? -7.528 5.570 -13.036 1.00 97.38 234 TYR A CA 1
ATOM 1887 C C . TYR A 1 234 ? -7.316 4.295 -12.206 1.00 97.38 234 TYR A C 1
ATOM 1889 O O . TYR A 1 234 ? 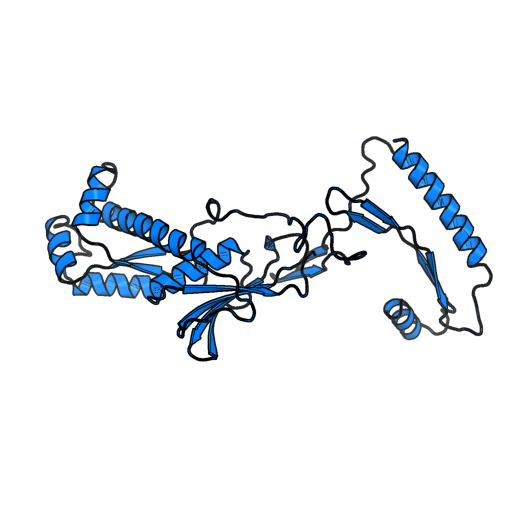-8.133 3.373 -12.273 1.00 97.38 234 TYR A O 1
ATOM 1897 N N . ILE A 1 235 ? -6.240 4.242 -11.417 1.00 98.38 235 ILE A N 1
ATOM 1898 C CA . ILE A 1 235 ? -6.062 3.186 -10.411 1.00 98.38 235 ILE A CA 1
ATOM 1899 C C . ILE A 1 235 ? -6.806 3.577 -9.134 1.00 98.38 235 ILE A C 1
ATOM 1901 O O . ILE A 1 235 ? -6.484 4.584 -8.501 1.00 98.38 235 ILE A O 1
ATOM 1905 N N . ALA A 1 236 ? -7.807 2.786 -8.769 1.00 98.06 236 ALA A N 1
ATOM 1906 C CA . ALA A 1 236 ? -8.543 2.907 -7.524 1.00 98.06 236 ALA A CA 1
ATOM 1907 C C . ALA A 1 236 ? -7.833 2.124 -6.416 1.00 98.06 236 ALA A C 1
ATOM 1909 O O . ALA A 1 236 ? -7.489 0.955 -6.598 1.00 98.06 236 ALA A O 1
ATOM 1910 N N . VAL A 1 237 ? -7.656 2.768 -5.264 1.00 98.38 237 VAL A N 1
ATOM 1911 C CA . VAL A 1 237 ? -7.099 2.157 -4.056 1.00 98.38 237 VAL A CA 1
ATOM 1912 C C . VAL A 1 237 ? -8.093 2.333 -2.913 1.00 98.38 237 VAL A C 1
ATOM 1914 O O . VAL A 1 237 ? -8.529 3.445 -2.617 1.00 98.38 237 VAL A O 1
ATOM 1917 N N . VAL A 1 238 ? -8.477 1.243 -2.263 1.00 97.88 238 VAL A N 1
ATOM 1918 C CA . VAL A 1 238 ? -9.300 1.274 -1.049 1.00 97.88 238 VAL A CA 1
ATOM 1919 C C . VAL A 1 238 ? -8.502 0.609 0.052 1.00 97.88 238 VAL A C 1
ATOM 1921 O O . VAL A 1 238 ? -8.060 -0.517 -0.136 1.00 97.88 238 VAL A O 1
ATOM 1924 N N . ILE A 1 239 ? -8.298 1.308 1.162 1.00 97.31 239 ILE A N 1
ATOM 1925 C CA . ILE A 1 239 ? -7.548 0.789 2.307 1.00 97.31 239 ILE A CA 1
ATOM 1926 C C . ILE A 1 239 ? -8.501 0.751 3.493 1.00 97.31 239 ILE A C 1
ATOM 1928 O O . ILE A 1 239 ? -8.972 1.791 3.948 1.00 97.31 239 ILE A O 1
ATOM 1932 N N . GLU A 1 240 ? -8.807 -0.441 3.972 1.00 96.12 240 GLU A N 1
ATOM 1933 C CA . GLU A 1 240 ? -9.484 -0.654 5.243 1.00 96.12 240 GLU A CA 1
ATOM 1934 C C . GLU A 1 240 ? -8.466 -0.443 6.357 1.00 96.12 240 GLU A C 1
ATOM 1936 O O . GLU A 1 240 ? -7.508 -1.210 6.479 1.00 96.12 240 GLU A O 1
ATOM 1941 N N . LEU A 1 241 ? -8.659 0.618 7.142 1.00 94.12 241 LEU A N 1
ATOM 1942 C CA . LEU A 1 241 ? -7.835 0.849 8.319 1.00 94.12 241 LEU A CA 1
ATOM 1943 C C . LEU A 1 241 ? -8.364 -0.004 9.468 1.00 94.12 241 LEU A C 1
ATOM 1945 O O . LEU A 1 241 ? -9.542 0.100 9.824 1.00 94.12 241 LEU A O 1
ATOM 1949 N N . ILE A 1 242 ? -7.497 -0.822 10.058 1.00 92.69 242 ILE A N 1
ATOM 1950 C CA . ILE A 1 242 ? -7.889 -1.760 11.115 1.00 92.69 242 ILE A CA 1
ATOM 1951 C C . ILE A 1 242 ? -7.097 -1.475 12.391 1.00 92.69 242 ILE A C 1
ATOM 1953 O O . ILE A 1 242 ? -5.900 -1.748 12.479 1.00 92.69 242 ILE A O 1
ATOM 1957 N N . GLY A 1 243 ? -7.790 -0.936 13.395 1.00 89.69 243 GLY A N 1
ATOM 1958 C CA . GLY A 1 243 ? -7.249 -0.719 14.733 1.00 89.69 243 GLY A CA 1
ATOM 1959 C C . GLY A 1 243 ? -6.028 0.209 14.780 1.00 89.69 243 GLY A C 1
ATOM 1960 O O . GLY A 1 243 ? -5.888 1.142 13.985 1.00 89.69 243 GLY A O 1
ATOM 1961 N N . GLN A 1 244 ? -5.155 -0.027 15.748 1.00 88.56 244 GLN A N 1
ATOM 1962 C CA . GLN A 1 244 ? -4.005 0.792 16.118 1.00 88.56 244 GLN A CA 1
ATOM 1963 C C . GLN A 1 244 ? -2.734 0.477 15.319 1.00 88.56 244 GLN A C 1
ATOM 1965 O O . GLN A 1 244 ? -1.820 1.293 15.348 1.00 88.56 244 GLN A O 1
ATOM 1970 N N . ASP A 1 245 ? -2.648 -0.650 14.605 1.00 90.75 245 ASP A N 1
ATOM 1971 C CA . ASP A 1 245 ? -1.445 -1.071 13.861 1.00 90.75 245 ASP A CA 1
ATOM 1972 C C . ASP A 1 245 ? -1.681 -1.073 12.344 1.00 90.75 245 ASP A C 1
ATOM 1974 O O . ASP A 1 245 ? -2.533 -1.809 11.846 1.00 90.75 245 ASP A O 1
ATOM 1978 N N . GLU A 1 246 ? -0.904 -0.286 11.591 1.00 92.31 246 GLU A N 1
ATOM 1979 C CA . GLU A 1 246 ? -1.014 -0.221 10.124 1.00 92.31 246 GLU A CA 1
ATOM 1980 C C . GLU A 1 246 ? -0.704 -1.549 9.429 1.00 92.31 246 GLU A C 1
ATOM 1982 O O . GLU A 1 246 ? -1.187 -1.796 8.324 1.00 92.31 246 GLU A O 1
ATOM 1987 N N . ASN A 1 247 ? 0.052 -2.448 10.062 1.00 91.50 247 ASN A N 1
ATOM 1988 C CA . ASN A 1 247 ? 0.294 -3.775 9.498 1.00 91.50 247 ASN A CA 1
ATOM 1989 C C . ASN A 1 247 ? -0.985 -4.609 9.399 1.00 91.50 247 ASN A C 1
ATOM 1991 O O . ASN A 1 247 ? -0.988 -5.606 8.682 1.00 91.50 247 ASN A O 1
ATOM 1995 N N . ASN A 1 248 ? -2.054 -4.248 10.108 1.00 92.75 248 ASN A N 1
ATOM 1996 C CA . ASN A 1 248 ? -3.343 -4.929 10.020 1.00 92.75 248 ASN A CA 1
ATOM 1997 C C . ASN A 1 248 ? -4.218 -4.404 8.878 1.00 92.75 248 ASN A C 1
ATOM 1999 O O . ASN A 1 248 ? -5.266 -4.989 8.617 1.00 92.75 248 ASN A O 1
ATOM 2003 N N . ASP A 1 249 ? -3.799 -3.340 8.192 1.00 94.75 249 ASP A N 1
ATOM 2004 C CA . ASP A 1 249 ? -4.580 -2.746 7.115 1.00 94.75 249 ASP A CA 1
ATOM 2005 C C . ASP A 1 249 ? -4.725 -3.691 5.930 1.00 94.75 249 ASP A C 1
ATOM 2007 O O . ASP A 1 249 ? -3.798 -4.408 5.527 1.00 94.75 249 ASP A O 1
ATOM 2011 N N . VAL A 1 250 ? -5.909 -3.634 5.332 1.00 95.75 250 VAL A N 1
ATOM 2012 C CA . VAL A 1 250 ? -6.258 -4.428 4.162 1.00 95.75 250 VAL A CA 1
ATOM 2013 C C . VAL A 1 250 ? -6.508 -3.491 2.996 1.00 95.75 250 VAL A C 1
ATOM 2015 O O . VAL A 1 250 ? -7.340 -2.594 3.056 1.00 95.75 250 VAL A O 1
ATOM 2018 N N . SER A 1 251 ? -5.781 -3.710 1.911 1.00 97.44 251 SER A N 1
ATOM 2019 C CA . SER A 1 251 ? -5.850 -2.897 0.710 1.00 97.44 251 SER A CA 1
ATOM 2020 C C . SER A 1 251 ? -6.481 -3.652 -0.451 1.00 97.44 251 SER A C 1
ATOM 2022 O O . SER A 1 251 ? -6.305 -4.859 -0.628 1.00 97.44 251 SER A O 1
ATOM 2024 N N . HIS A 1 252 ? -7.169 -2.894 -1.295 1.00 98.06 252 HIS A N 1
ATOM 2025 C CA . HIS A 1 252 ? -7.760 -3.332 -2.552 1.00 98.06 252 HIS A CA 1
ATOM 2026 C C . HIS A 1 252 ? -7.309 -2.381 -3.650 1.00 98.06 252 HIS A C 1
ATOM 2028 O O . HIS A 1 252 ? -7.419 -1.160 -3.508 1.00 98.06 252 HIS A O 1
ATOM 2034 N N . ILE A 1 253 ? -6.795 -2.929 -4.744 1.00 98.50 253 ILE A N 1
ATOM 2035 C CA . ILE A 1 253 ? -6.227 -2.161 -5.854 1.00 98.50 253 ILE A CA 1
ATOM 2036 C C . ILE A 1 253 ? -6.910 -2.617 -7.134 1.00 98.50 253 ILE A C 1
ATOM 2038 O O . ILE A 1 253 ? -6.943 -3.811 -7.431 1.00 98.50 253 ILE A O 1
ATOM 2042 N N . GLY A 1 254 ? -7.450 -1.681 -7.906 1.00 98.12 254 GLY A N 1
ATOM 2043 C CA . GLY A 1 254 ? -8.163 -1.993 -9.139 1.00 98.12 254 GLY A CA 1
ATOM 2044 C C . GLY A 1 254 ? -8.106 -0.877 -10.167 1.00 98.12 254 GLY A C 1
ATOM 2045 O O . GLY A 1 254 ? -7.717 0.252 -9.874 1.00 98.12 254 GLY A O 1
ATOM 2046 N N . VAL A 1 255 ? -8.507 -1.188 -11.392 1.00 98.25 255 VAL A N 1
ATOM 2047 C CA . VAL A 1 255 ? -8.657 -0.217 -12.474 1.00 98.25 255 VAL A CA 1
ATOM 2048 C C . VAL A 1 255 ? -10.104 0.236 -12.507 1.00 98.25 255 VAL A C 1
ATOM 2050 O O . VAL A 1 255 ? -11.001 -0.543 -12.821 1.00 98.25 255 VAL A O 1
ATOM 2053 N N . TYR A 1 256 ? -10.343 1.512 -12.232 1.00 97.38 256 TYR A N 1
ATOM 2054 C CA . TYR A 1 256 ? -11.651 2.096 -12.481 1.00 97.38 256 TYR A CA 1
ATOM 2055 C C . TYR A 1 256 ? -11.787 2.446 -13.960 1.00 97.38 256 TYR A C 1
ATOM 2057 O O . TYR A 1 256 ? -10.921 3.120 -14.520 1.00 97.38 256 TYR A O 1
ATOM 2065 N N . THR A 1 257 ? -12.895 2.050 -14.579 1.00 95.25 257 THR A N 1
ATOM 2066 C CA . THR A 1 257 ? -13.285 2.459 -15.931 1.00 95.25 257 THR A CA 1
ATOM 2067 C C . THR A 1 257 ? -14.792 2.695 -15.977 1.00 95.25 257 THR A C 1
ATOM 2069 O O . THR A 1 257 ? -15.574 1.761 -15.817 1.00 95.25 257 THR A O 1
ATOM 2072 N N . ARG A 1 258 ? -15.212 3.943 -16.236 1.00 88.31 258 ARG A N 1
ATOM 2073 C CA . ARG A 1 258 ? -16.622 4.318 -16.506 1.00 88.31 258 ARG A CA 1
ATOM 2074 C C . ARG A 1 258 ? -17.658 3.733 -15.521 1.00 88.31 258 ARG A C 1
ATOM 2076 O O . ARG A 1 258 ? -18.699 3.243 -15.941 1.00 88.31 258 ARG A O 1
ATOM 2083 N N . GLY A 1 259 ? -17.387 3.792 -14.221 1.00 87.12 259 GLY A N 1
ATOM 2084 C CA . GLY A 1 259 ? -18.326 3.344 -13.182 1.00 87.12 259 GLY A CA 1
ATOM 2085 C C . GLY A 1 259 ? -18.071 1.941 -12.643 1.00 87.12 259 GLY A C 1
ATOM 2086 O O . GLY A 1 259 ? -18.627 1.609 -11.603 1.00 87.12 259 GLY A O 1
ATOM 2087 N N . ASN A 1 260 ? -17.209 1.153 -13.286 1.00 94.00 260 ASN A N 1
ATOM 2088 C CA . ASN A 1 260 ? -16.837 -0.177 -12.816 1.00 94.00 260 ASN A CA 1
ATOM 2089 C C . ASN A 1 260 ? -15.381 -0.214 -12.335 1.00 94.00 260 ASN A C 1
ATOM 2091 O O . ASN A 1 260 ? -14.534 0.479 -12.901 1.00 94.00 260 ASN A O 1
ATOM 2095 N N . ILE A 1 261 ? -15.092 -1.036 -11.325 1.00 96.06 261 ILE A N 1
ATOM 2096 C CA . ILE A 1 261 ? -13.727 -1.311 -10.860 1.00 96.06 261 ILE A CA 1
ATOM 2097 C C . ILE A 1 261 ? -13.395 -2.765 -11.175 1.00 96.06 261 ILE A C 1
ATOM 2099 O O . ILE A 1 261 ? -14.036 -3.680 -10.665 1.00 96.06 261 ILE A O 1
ATOM 2103 N N . GLU A 1 262 ? -12.369 -2.967 -11.992 1.00 97.44 262 GLU A N 1
ATOM 2104 C CA . GLU A 1 262 ? -11.752 -4.271 -12.207 1.00 97.44 262 GLU A CA 1
ATOM 2105 C C . GLU A 1 262 ? -10.612 -4.448 -11.201 1.00 97.44 262 GLU A C 1
ATOM 2107 O O . GLU A 1 262 ? -9.602 -3.743 -11.259 1.00 97.44 262 GLU A O 1
ATOM 2112 N N . TRP A 1 263 ? -10.789 -5.343 -10.232 1.00 97.62 263 TRP A N 1
ATOM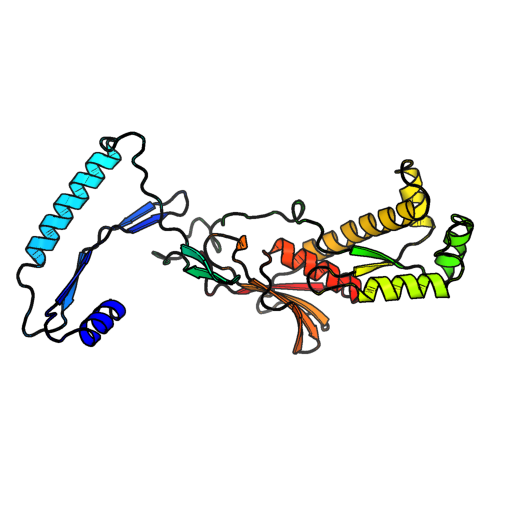 2113 C CA . TRP A 1 263 ? -9.818 -5.523 -9.157 1.00 97.62 263 TRP A CA 1
ATOM 2114 C C . TRP A 1 263 ? -8.595 -6.316 -9.618 1.00 97.62 263 TRP A C 1
ATOM 2116 O O . TRP A 1 263 ? -8.712 -7.427 -10.122 1.00 97.62 263 TRP A O 1
ATOM 2126 N N . ILE A 1 264 ? -7.414 -5.744 -9.389 1.00 97.25 264 ILE A N 1
ATOM 2127 C CA . ILE A 1 264 ? -6.112 -6.374 -9.632 1.00 97.25 264 ILE A CA 1
ATOM 2128 C C . ILE A 1 264 ? -5.681 -7.173 -8.398 1.00 97.25 264 ILE A C 1
ATOM 2130 O O . ILE A 1 264 ? -5.165 -8.282 -8.512 1.00 97.25 264 ILE A O 1
ATOM 2134 N N . ALA A 1 265 ? -5.878 -6.595 -7.213 1.00 96.62 265 ALA A N 1
ATOM 2135 C CA . ALA A 1 265 ? -5.556 -7.198 -5.929 1.00 96.62 265 ALA A CA 1
ATOM 2136 C C . ALA A 1 265 ? -6.696 -6.926 -4.941 1.00 96.62 265 ALA A C 1
ATOM 2138 O O . ALA A 1 265 ? -7.136 -5.783 -4.804 1.00 96.62 265 ALA A O 1
ATOM 2139 N N . LEU A 1 266 ? -7.151 -7.972 -4.255 1.00 96.25 266 LEU A N 1
ATOM 2140 C CA . LEU A 1 266 ? -8.200 -7.915 -3.238 1.00 96.25 266 LEU A CA 1
ATOM 2141 C C . LEU A 1 266 ? -7.676 -8.481 -1.927 1.00 96.25 266 LEU A C 1
ATOM 2143 O O . LEU A 1 266 ? -6.941 -9.470 -1.938 1.00 96.25 266 LEU A O 1
ATOM 2147 N N . ASN A 1 267 ? -8.118 -7.893 -0.817 1.00 94.00 267 ASN A N 1
ATOM 2148 C CA . ASN A 1 267 ? -7.814 -8.359 0.534 1.00 94.00 267 ASN A CA 1
ATOM 2149 C C . ASN A 1 267 ? -6.308 -8.512 0.808 1.00 94.00 267 ASN A C 1
ATOM 2151 O O . ASN A 1 267 ? -5.882 -9.478 1.444 1.00 94.00 267 ASN A O 1
ATOM 2155 N N . VAL A 1 268 ? -5.479 -7.597 0.296 1.00 93.81 268 VAL A N 1
ATOM 2156 C CA . VAL A 1 268 ? -4.028 -7.698 0.477 1.00 93.81 268 VAL A CA 1
ATOM 2157 C C . VAL A 1 268 ? -3.583 -6.928 1.711 1.00 93.81 268 VAL A C 1
ATOM 2159 O O . VAL A 1 268 ? -3.891 -5.751 1.860 1.00 93.81 268 VAL A O 1
ATOM 2162 N N . ARG A 1 269 ? -2.831 -7.590 2.593 1.00 92.25 269 ARG A N 1
ATOM 2163 C CA . ARG A 1 269 ? -2.304 -7.000 3.830 1.00 92.25 269 ARG A CA 1
ATOM 2164 C C . ARG A 1 269 ? -1.127 -6.076 3.517 1.00 92.25 269 ARG A C 1
ATOM 2166 O O . ARG A 1 269 ? 0.034 -6.486 3.555 1.00 92.25 269 ARG A O 1
ATOM 2173 N N . VAL A 1 270 ? -1.444 -4.856 3.098 1.00 92.94 270 VAL A N 1
ATOM 2174 C CA . VAL A 1 270 ? -0.478 -3.838 2.685 1.00 92.94 270 VAL A CA 1
ATOM 2175 C C . VAL A 1 270 ? -0.946 -2.483 3.225 1.00 92.94 270 VAL A C 1
ATOM 2177 O O . VAL A 1 270 ? -2.059 -2.072 2.891 1.00 92.94 270 VAL A O 1
ATOM 2180 N N . PRO A 1 271 ? -0.112 -1.766 4.003 1.00 93.69 271 PRO A N 1
ATOM 2181 C CA . PRO A 1 271 ? -0.463 -0.462 4.557 1.00 93.69 271 PRO A CA 1
ATOM 2182 C C . PRO A 1 271 ? -0.492 0.623 3.476 1.00 93.69 271 PRO A C 1
ATOM 2184 O O . PRO A 1 271 ? 0.004 0.427 2.361 1.00 93.69 271 PRO A O 1
ATOM 2187 N N . HIS A 1 272 ? -1.020 1.797 3.825 1.00 94.56 272 HIS A N 1
ATOM 2188 C CA . HIS A 1 272 ? -1.305 2.906 2.906 1.00 94.56 272 HIS A CA 1
ATOM 2189 C C . HIS A 1 272 ? -0.220 3.161 1.847 1.00 94.56 272 HIS A C 1
ATOM 2191 O O . HIS A 1 272 ? -0.474 3.046 0.647 1.00 94.56 272 HIS A O 1
ATOM 2197 N N . PHE A 1 273 ? 1.010 3.477 2.262 1.00 94.69 273 PHE A N 1
ATOM 2198 C CA . PHE A 1 273 ? 2.072 3.811 1.309 1.00 94.69 273 PHE A CA 1
ATOM 2199 C C . PHE A 1 273 ? 2.552 2.605 0.493 1.00 94.69 273 PHE A C 1
ATOM 2201 O O . PHE A 1 273 ? 2.939 2.770 -0.665 1.00 94.69 273 PHE A O 1
ATOM 2208 N N . GLY A 1 274 ? 2.472 1.391 1.043 1.00 95.25 274 GLY A N 1
ATOM 2209 C CA . GLY A 1 274 ? 2.715 0.164 0.283 1.00 95.25 274 GLY A CA 1
ATOM 2210 C C . GLY A 1 274 ? 1.661 -0.047 -0.806 1.00 95.25 274 GLY A C 1
ATOM 2211 O O . GLY A 1 274 ? 1.998 -0.397 -1.938 1.00 95.25 274 GLY A O 1
ATOM 2212 N N . ALA A 1 275 ? 0.394 0.234 -0.496 1.00 96.62 275 ALA A N 1
ATOM 2213 C CA . ALA A 1 275 ? -0.713 0.131 -1.438 1.00 96.62 275 ALA A CA 1
ATOM 2214 C C . ALA A 1 275 ? -0.600 1.181 -2.548 1.00 96.62 275 ALA A C 1
ATOM 2216 O O . ALA A 1 275 ? -0.771 0.853 -3.721 1.00 96.62 275 ALA A O 1
ATOM 2217 N N . LEU A 1 276 ? -0.229 2.421 -2.208 1.00 97.44 276 LEU A N 1
ATOM 2218 C CA . LEU A 1 276 ? 0.041 3.467 -3.197 1.00 97.44 276 LEU A CA 1
ATOM 2219 C C . LEU A 1 276 ? 1.246 3.134 -4.086 1.00 97.44 276 LEU A C 1
ATOM 2221 O O . LEU A 1 276 ? 1.194 3.378 -5.291 1.00 97.44 276 LEU A O 1
ATOM 2225 N N . ALA A 1 277 ? 2.307 2.541 -3.535 1.00 96.75 277 ALA A N 1
ATOM 2226 C CA . ALA A 1 277 ? 3.456 2.101 -4.322 1.00 96.75 277 ALA A CA 1
ATOM 2227 C C . ALA A 1 277 ? 3.075 0.988 -5.316 1.00 96.75 277 ALA A C 1
ATOM 2229 O O . ALA A 1 277 ? 3.438 1.060 -6.492 1.00 96.75 277 ALA A O 1
ATOM 2230 N N . LEU A 1 278 ? 2.308 -0.017 -4.875 1.00 97.31 278 LEU A N 1
ATOM 2231 C CA . LEU A 1 278 ? 1.774 -1.066 -5.754 1.00 97.31 278 LEU A CA 1
ATOM 2232 C C . LEU A 1 278 ? 0.842 -0.487 -6.824 1.00 97.31 278 LEU A C 1
ATOM 2234 O O . LEU A 1 278 ? 0.933 -0.852 -7.996 1.00 97.31 278 LEU A O 1
ATOM 2238 N N . ALA A 1 279 ? -0.025 0.450 -6.440 1.00 97.94 279 ALA A N 1
ATOM 2239 C CA . ALA A 1 279 ? -0.906 1.153 -7.360 1.00 97.94 279 ALA A CA 1
ATOM 2240 C C . ALA A 1 279 ? -0.118 1.924 -8.425 1.00 97.94 279 ALA A C 1
ATOM 2242 O O . ALA A 1 279 ? -0.474 1.861 -9.598 1.00 97.94 279 ALA A O 1
ATOM 2243 N N . ALA A 1 280 ? 0.975 2.594 -8.048 1.00 97.69 280 ALA A N 1
ATOM 2244 C CA . ALA A 1 280 ? 1.862 3.274 -8.985 1.00 97.69 280 ALA A CA 1
ATOM 2245 C C . ALA A 1 280 ? 2.531 2.299 -9.960 1.00 97.69 280 ALA A C 1
ATOM 2247 O O . ALA A 1 280 ? 2.575 2.580 -11.157 1.00 97.69 280 ALA A O 1
ATOM 2248 N N . ALA A 1 281 ? 2.974 1.132 -9.488 1.00 97.69 281 ALA A N 1
ATOM 2249 C CA . ALA A 1 281 ? 3.531 0.094 -10.351 1.00 97.69 281 ALA A CA 1
ATOM 2250 C C . ALA A 1 281 ? 2.523 -0.378 -11.414 1.00 97.69 281 ALA A C 1
ATOM 2252 O O . ALA A 1 281 ? 2.843 -0.426 -12.605 1.00 97.69 281 ALA A O 1
ATOM 2253 N N . HIS A 1 282 ? 1.283 -0.658 -11.001 1.00 98.00 282 HIS A N 1
ATOM 2254 C CA . HIS A 1 282 ? 0.205 -1.039 -11.920 1.00 98.00 282 HIS A CA 1
ATOM 2255 C C . HIS A 1 282 ? -0.211 0.107 -12.844 1.00 98.00 282 HIS A C 1
ATOM 2257 O O . HIS A 1 282 ? -0.444 -0.130 -14.028 1.00 98.00 282 HIS A O 1
ATOM 2263 N N . ALA A 1 283 ? -0.244 1.350 -12.355 1.00 97.81 283 ALA A N 1
ATOM 2264 C CA . ALA A 1 283 ? -0.508 2.523 -13.187 1.00 97.81 283 ALA A CA 1
ATOM 2265 C C . ALA A 1 283 ? 0.528 2.650 -14.310 1.00 97.81 283 ALA A C 1
ATOM 2267 O O . ALA A 1 283 ? 0.137 2.764 -15.469 1.00 97.81 283 ALA A O 1
ATOM 2268 N N . ILE A 1 284 ? 1.825 2.555 -13.999 1.00 97.06 284 ILE A N 1
ATOM 2269 C CA . ILE A 1 284 ? 2.895 2.628 -15.008 1.00 97.06 284 ILE A CA 1
ATOM 2270 C C . ILE A 1 284 ? 2.753 1.486 -16.016 1.00 97.06 284 ILE A C 1
ATOM 2272 O O . ILE A 1 284 ? 2.743 1.734 -17.222 1.00 97.06 284 ILE A O 1
ATOM 2276 N N . ARG A 1 285 ? 2.564 0.249 -15.539 1.00 96.19 285 ARG A N 1
ATOM 2277 C CA . ARG A 1 285 ? 2.376 -0.931 -16.400 1.00 96.19 285 ARG A CA 1
ATOM 2278 C C . ARG A 1 285 ? 1.203 -0.762 -17.372 1.00 96.19 285 ARG A C 1
ATOM 2280 O O . ARG A 1 285 ? 1.303 -1.183 -18.521 1.00 96.19 285 ARG A O 1
ATOM 2287 N N . LEU A 1 286 ? 0.107 -0.154 -16.922 1.00 95.81 286 LEU A N 1
ATOM 2288 C CA . LEU A 1 286 ? -1.121 0.036 -17.702 1.00 95.81 286 LEU A CA 1
ATOM 2289 C C . LEU A 1 286 ? -1.170 1.366 -18.474 1.00 95.81 286 LEU A C 1
ATOM 2291 O O . LEU A 1 286 ? -2.161 1.631 -19.158 1.00 95.81 286 LEU A O 1
ATOM 2295 N N . GLY A 1 287 ? -0.138 2.208 -18.363 1.00 95.62 287 GLY A N 1
ATOM 2296 C CA . GLY A 1 287 ? -0.099 3.532 -18.991 1.00 95.62 287 GLY A CA 1
ATOM 2297 C C . GLY A 1 287 ? -1.108 4.530 -18.406 1.00 95.62 287 GLY A C 1
ATOM 2298 O O . GLY A 1 287 ? -1.623 5.379 -19.131 1.00 95.62 287 GLY A O 1
ATOM 2299 N N . LEU A 1 288 ? -1.429 4.418 -17.115 1.00 96.56 288 LEU A N 1
ATOM 2300 C CA . LEU A 1 288 ? -2.343 5.307 -16.395 1.00 96.56 288 LEU A CA 1
ATOM 2301 C C . LEU A 1 288 ? -1.575 6.359 -15.586 1.00 96.56 288 LEU A C 1
ATOM 2303 O O . LEU A 1 288 ? -0.510 6.093 -15.034 1.00 96.56 288 LEU A O 1
ATOM 2307 N N . THR A 1 289 ? -2.141 7.562 -15.492 1.00 96.19 289 THR A N 1
ATOM 2308 C CA . THR A 1 289 ? -1.476 8.742 -14.909 1.00 96.19 289 THR A CA 1
ATOM 2309 C C . THR A 1 289 ? -2.044 9.200 -13.573 1.00 96.19 289 THR A C 1
ATOM 2311 O O . THR A 1 289 ? -1.563 10.187 -13.006 1.00 96.19 289 THR A O 1
ATOM 2314 N N . ASP A 1 290 ? -3.099 8.541 -13.100 1.00 97.06 290 ASP A N 1
ATOM 2315 C CA . ASP A 1 290 ? -3.886 8.988 -11.960 1.00 97.06 290 ASP A CA 1
ATOM 2316 C C . ASP A 1 290 ? -4.197 7.817 -11.028 1.00 97.06 290 ASP A C 1
ATOM 2318 O O . ASP A 1 290 ? -4.585 6.728 -11.462 1.00 97.06 290 ASP A O 1
ATOM 2322 N N . ILE A 1 291 ? -4.021 8.080 -9.735 1.00 98.12 291 ILE A N 1
ATOM 2323 C CA . ILE A 1 291 ? -4.332 7.177 -8.632 1.00 98.12 291 ILE A CA 1
ATOM 2324 C C . ILE A 1 291 ? -5.284 7.932 -7.712 1.00 98.12 291 ILE A C 1
ATOM 2326 O O . ILE A 1 291 ? -4.966 9.040 -7.268 1.00 98.12 291 ILE A O 1
ATOM 2330 N N . LEU A 1 292 ? -6.440 7.337 -7.432 1.00 97.88 292 LEU A N 1
ATOM 2331 C CA . LEU A 1 292 ? -7.361 7.839 -6.420 1.00 97.88 292 LEU A CA 1
ATOM 2332 C C . LEU A 1 292 ? -7.481 6.806 -5.311 1.00 97.88 292 LEU A C 1
ATOM 2334 O O . LEU A 1 292 ? -7.734 5.631 -5.583 1.00 97.88 292 LEU A O 1
ATOM 2338 N N . TRP A 1 293 ? -7.312 7.249 -4.072 1.00 97.50 293 TRP A N 1
ATOM 2339 C CA . TRP A 1 293 ? -7.332 6.380 -2.903 1.00 97.50 293 TRP A CA 1
ATOM 2340 C C . TRP A 1 293 ? -8.407 6.802 -1.910 1.00 97.50 293 TRP A C 1
ATOM 2342 O O . TRP A 1 293 ? -8.754 7.972 -1.837 1.00 97.50 293 TRP A O 1
ATOM 2352 N N . ARG A 1 294 ? -8.944 5.881 -1.119 1.00 96.12 294 ARG A N 1
ATOM 2353 C CA . ARG A 1 294 ? -9.798 6.218 0.028 1.00 96.12 294 ARG A CA 1
ATOM 2354 C C . ARG A 1 294 ? -9.541 5.272 1.181 1.00 96.12 294 ARG A C 1
ATOM 2356 O O . ARG A 1 294 ? -9.175 4.119 0.957 1.00 96.12 294 ARG A O 1
ATOM 2363 N N . HIS A 1 295 ? -9.790 5.756 2.388 1.00 95.38 295 HIS A N 1
ATOM 2364 C CA . HIS A 1 295 ? -9.813 4.908 3.569 1.00 95.38 295 HIS A CA 1
ATOM 2365 C C . HIS A 1 295 ? -11.241 4.476 3.882 1.00 95.38 295 HIS A C 1
ATOM 2367 O O . HIS A 1 295 ? -12.151 5.306 3.892 1.00 95.38 295 HIS A O 1
ATOM 2373 N N . ASP A 1 296 ? -11.422 3.186 4.131 1.00 94.38 296 ASP A N 1
ATOM 2374 C CA . ASP A 1 296 ? -12.576 2.681 4.858 1.00 94.38 296 ASP A CA 1
ATOM 2375 C C . ASP A 1 296 ? -12.231 2.711 6.349 1.00 94.38 296 ASP A C 1
ATOM 2377 O O . ASP A 1 296 ? -11.223 2.152 6.786 1.00 94.38 296 ASP A O 1
ATOM 2381 N N . LEU A 1 297 ? -13.046 3.439 7.109 1.00 90.56 297 LEU A N 1
ATOM 2382 C CA . LEU A 1 297 ? -12.804 3.735 8.515 1.00 90.56 297 LEU A CA 1
ATOM 2383 C C . LEU A 1 297 ? -13.656 2.881 9.461 1.00 90.56 297 LEU A C 1
ATOM 2385 O O . LEU A 1 297 ? -13.640 3.116 10.666 1.00 90.56 297 LEU A O 1
ATOM 2389 N N . LYS A 1 298 ? -14.392 1.888 8.946 1.00 89.31 298 LYS A N 1
ATOM 2390 C CA . LYS A 1 298 ? -15.327 1.066 9.730 1.00 89.31 298 LYS A CA 1
ATOM 2391 C C . LYS A 1 298 ? -14.704 0.438 10.983 1.00 89.31 298 LYS A C 1
ATOM 2393 O O . LYS A 1 298 ? -15.393 0.296 11.990 1.00 89.31 298 LYS A O 1
ATOM 2398 N N . TYR A 1 299 ? -13.429 0.058 10.909 1.00 88.56 299 TYR A N 1
ATOM 2399 C CA . TYR A 1 299 ? -12.674 -0.572 11.998 1.00 88.56 299 TYR A CA 1
ATOM 2400 C C . TYR A 1 299 ? -11.467 0.264 12.440 1.00 88.56 299 TYR A C 1
ATOM 2402 O O . TYR A 1 299 ? -10.576 -0.249 13.120 1.00 88.56 299 TYR A O 1
ATOM 2410 N N . ALA A 1 300 ? -11.417 1.532 12.030 1.00 86.56 300 ALA A N 1
ATOM 2411 C CA . ALA A 1 300 ? -10.271 2.391 12.263 1.00 86.56 300 ALA A CA 1
ATOM 2412 C C . ALA A 1 300 ? -10.182 2.848 13.719 1.00 86.56 300 ALA A C 1
ATOM 2414 O O . ALA A 1 300 ? -11.182 2.993 14.422 1.00 86.56 300 ALA A O 1
ATOM 2415 N N . TRP A 1 301 ? -8.957 3.147 14.132 1.00 82.62 301 TRP A N 1
ATOM 2416 C CA . TRP A 1 301 ? -8.666 3.871 15.359 1.00 82.62 301 TRP A CA 1
ATOM 2417 C C . TRP A 1 301 ? -8.824 5.387 15.132 1.00 82.62 301 TRP A C 1
ATOM 2419 O O . TRP A 1 301 ? -7.993 6.000 14.454 1.00 82.62 301 TRP A O 1
ATOM 2429 N N . ILE A 1 302 ? -9.913 5.974 15.651 1.00 76.31 302 ILE A N 1
ATOM 2430 C CA . ILE A 1 302 ? -10.322 7.385 15.459 1.00 76.31 302 ILE A CA 1
ATOM 2431 C C . ILE A 1 302 ? -10.431 8.107 16.806 1.00 76.31 302 ILE A C 1
ATOM 2433 O O . ILE A 1 302 ? -10.879 7.503 17.804 1.00 76.31 302 ILE A O 1
#

Sequence (302 aa):
MDHVARRARNDTDEIDAIVVAGCYLHGDGFDTFALWPINYVPIHEERPFLEFETLKSAWGKLADRHMTEFVRGEHGPTAAKEAQTDIVFEWEGRTFVKPATPIGAESKFFGARRPRLNHLPFERVKHVAFTVPRLSPVEYRRVKVALKDEPLLESLHTWNDHVEEALSHGTPLRPVVPIDISRGSWEAWKRRNPGFSGLDSLRAAANIRYGVEASKLVHKAKEFRQGISVPRRYIAVVIELIGQDENNDVSHIGVYTRGNIEWIALNVRVPHFGALALAAAHAIRLGLTDILWRHDLKYAWI

Radius of gyration: 29.2 Å; chains: 1; bounding box: 69×39×82 Å

Organism: NCBI:txid2666134